Protein AF-A0A7S1MVS6-F1 (afdb_monomer_lite)

Radius of gyration: 23.93 Å; chains: 1; bounding box: 68×33×68 Å

Foldseek 3Di:
DPDDDDDDDDDDVVLVVLVPDFLQSSLVCLLPDPDPVSVVVNQVLLQQLQVCQVCLQPPDQFPVVQFVCCCVVVVDPTGSQLSCLRNWQQVSLVVSQVCLVVVNHPDVDHGDPLSNDDDQVVLRGQAALQAGDGPNVRDGDHDDPPPVVVPPPFDDDGPHNPGDDPVPAAAFPDDDPFWTWGDHPQAEIEIEGPPDLSADALVNLVSVVVNVVVCVPRHPYYHYDDPDDRSHPYHPVVNCVVQCVVPNPVSVVVSND

pLDDT: mean 93.26, std 8.28, range [44.25, 98.5]

InterPro domains:
  IPR008927 6-phosphogluconate dehydrogenase-like, C-terminal domain superfamily [SSF48179] (38-155)
  IPR029045 ClpP/crotonase-like domain superfamily [SSF52096] (175-243)

Organism: Hemiselmis andersenii (NCBI:txid464988)

Secondary structure (DSSP, 8-state):
--PPPP--PPPPHHHHHHHTS-HHHHHHHHHH---HHHHHHHHHHHHHHHHHHHHHHHH-SSHHHHHHIIIIIH--SS-HHHHHHHHHHHHHHHHHHHHHHTT-SS--PPPPHHHHSSHHHHHTSSEETTEEEETTTTEEE-----HHHHT-SS----TTS----GGGSSEEEEE-SSEEEEESSSSEEEEEE-SGGG-B-HHHHHHHHHHHHHHHHH-SEEEE--SSS-S---B-HHHHHHHHHHH-GGGTTTTT-

Sequence (257 aa):
TGEYVAGGKKADEIVARMLKKAPADRLKLLRESSNPQAQFLWAILRDSFHYAAVHLNTVADTAREIDFAMRWGFGSQQGPFELWQAAGWKQVAEWIADDIAAGKALSSAPLPAWVSEGPVAEAGGVHTPQGSWSAAEGTFKPRSELPVYQRQAFRESLLGTGAADPLKSGTELFKNDEVRVWTLDGKVVIASITAKLHLISPAVTEGLLKAVEIAEGQYQGLVIWSPDDVFSAGANLESLMPVFMKMGSKGIAPEEK

Structure (mmCIF, N/CA/C/O backbone):
data_AF-A0A7S1MVS6-F1
#
_entry.id   AF-A0A7S1MVS6-F1
#
loop_
_atom_site.group_PDB
_atom_site.id
_atom_site.type_symbol
_atom_site.label_atom_id
_atom_site.label_alt_id
_atom_site.label_comp_id
_atom_site.label_asym_id
_atom_site.label_entity_id
_atom_site.label_seq_id
_atom_site.pdbx_PDB_ins_code
_atom_site.Cartn_x
_atom_site.Cartn_y
_atom_site.Cartn_z
_atom_site.occupancy
_atom_site.B_iso_or_equiv
_atom_site.auth_seq_id
_atom_site.auth_comp_id
_atom_site.auth_asym_id
_atom_site.auth_atom_id
_atom_site.pdbx_PDB_model_num
ATOM 1 N N . THR A 1 1 ? 37.416 -11.575 -0.082 1.00 64.00 1 THR A N 1
ATOM 2 C CA . THR A 1 1 ? 38.290 -11.991 1.031 1.00 64.00 1 THR A CA 1
ATOM 3 C C . THR A 1 1 ? 37.633 -12.978 1.981 1.00 64.00 1 THR A C 1
ATOM 5 O O . THR A 1 1 ? 38.375 -13.626 2.692 1.00 64.00 1 THR A O 1
ATOM 8 N N . GLY A 1 2 ? 36.302 -13.177 1.994 1.00 76.69 2 GLY A N 1
ATOM 9 C CA . GLY A 1 2 ? 35.674 -14.250 2.796 1.00 76.69 2 GLY A CA 1
ATOM 10 C C . GLY A 1 2 ? 35.809 -14.087 4.318 1.00 76.69 2 GLY A C 1
ATOM 11 O O . GLY A 1 2 ? 35.301 -14.910 5.070 1.00 76.69 2 GLY A O 1
ATOM 12 N N . GLU A 1 3 ? 36.473 -13.025 4.768 1.00 81.25 3 GLU A N 1
ATOM 13 C CA . GLU A 1 3 ? 36.621 -12.673 6.170 1.00 81.25 3 GLU A CA 1
ATOM 14 C C . GLU A 1 3 ? 35.323 -12.064 6.694 1.00 81.25 3 GLU A C 1
ATOM 16 O O . GLU A 1 3 ? 34.678 -11.242 6.036 1.00 81.25 3 GLU A O 1
ATOM 21 N N . TYR A 1 4 ? 34.944 -12.485 7.897 1.00 81.19 4 TYR A N 1
ATOM 22 C CA . TYR A 1 4 ? 33.765 -11.989 8.587 1.00 81.19 4 TYR A CA 1
ATOM 23 C C . TYR A 1 4 ? 33.888 -10.485 8.856 1.00 81.19 4 TYR A C 1
ATOM 25 O O . TYR A 1 4 ? 34.839 -10.024 9.487 1.00 81.19 4 TYR A O 1
ATOM 33 N N . VAL A 1 5 ? 32.890 -9.720 8.414 1.00 81.62 5 VAL A N 1
ATOM 34 C CA . VAL A 1 5 ? 32.764 -8.295 8.729 1.00 81.62 5 VAL A CA 1
ATOM 35 C C . VAL A 1 5 ? 31.749 -8.149 9.855 1.00 81.62 5 VAL A C 1
ATOM 37 O O . VAL A 1 5 ? 30.612 -8.600 9.729 1.00 81.62 5 VAL A O 1
ATOM 40 N N . ALA A 1 6 ? 32.144 -7.498 10.951 1.00 85.25 6 ALA A N 1
ATOM 41 C CA . ALA A 1 6 ? 31.242 -7.236 12.066 1.00 85.25 6 ALA A CA 1
ATOM 42 C C . ALA A 1 6 ? 30.012 -6.425 11.612 1.00 85.25 6 ALA A C 1
ATOM 44 O O . ALA A 1 6 ? 30.139 -5.388 10.951 1.00 85.25 6 ALA A O 1
ATOM 45 N N . GLY A 1 7 ? 28.822 -6.908 11.980 1.00 86.06 7 GLY A N 1
ATOM 46 C CA . GLY A 1 7 ? 27.555 -6.212 11.759 1.00 86.06 7 GLY A CA 1
ATOM 47 C C . GLY A 1 7 ? 27.373 -4.984 12.662 1.00 86.06 7 GLY A C 1
ATOM 48 O O . GLY A 1 7 ? 28.235 -4.641 13.466 1.00 86.06 7 GLY A O 1
ATOM 49 N N . GLY A 1 8 ? 26.225 -4.313 12.534 1.00 85.19 8 GLY A N 1
ATOM 50 C CA . GLY A 1 8 ? 25.839 -3.187 13.402 1.00 85.19 8 GLY A CA 1
ATOM 51 C C . GLY A 1 8 ? 26.206 -1.793 12.881 1.00 85.19 8 GLY A C 1
ATOM 52 O O . GLY A 1 8 ? 25.942 -0.796 13.554 1.00 85.19 8 GLY A O 1
ATOM 53 N N . LYS A 1 9 ? 26.772 -1.690 11.673 1.00 85.38 9 LYS A N 1
ATOM 54 C CA . LYS A 1 9 ? 26.933 -0.395 11.000 1.00 85.38 9 LYS A CA 1
ATOM 55 C C . LYS A 1 9 ? 25.564 0.192 10.654 1.00 85.38 9 LYS A C 1
ATOM 57 O O . LYS A 1 9 ? 24.656 -0.526 10.240 1.00 85.38 9 LYS A O 1
ATOM 62 N N . LYS A 1 10 ? 25.429 1.507 10.817 1.00 88.38 10 LYS A N 1
ATOM 63 C CA . LYS A 1 10 ? 24.244 2.253 10.383 1.00 88.38 10 LYS A CA 1
ATOM 64 C C . LYS A 1 10 ? 24.383 2.618 8.908 1.00 88.38 10 LYS A C 1
ATOM 66 O O . LYS A 1 10 ? 25.498 2.813 8.430 1.00 88.38 10 LYS A O 1
ATOM 71 N N . ALA A 1 11 ? 23.250 2.716 8.219 1.00 88.44 11 ALA A N 1
ATOM 72 C CA . ALA A 1 11 ? 23.212 3.286 6.879 1.00 88.44 11 ALA A CA 1
ATOM 73 C C . ALA A 1 11 ? 23.686 4.745 6.909 1.00 88.44 11 ALA A C 1
ATOM 75 O O . ALA A 1 11 ? 23.492 5.449 7.907 1.00 88.44 11 ALA A O 1
ATOM 76 N N . ASP A 1 12 ? 24.261 5.201 5.801 1.00 94.12 12 ASP A N 1
ATOM 77 C CA . ASP A 1 12 ? 24.660 6.593 5.639 1.00 94.12 12 ASP A CA 1
ATOM 78 C C . ASP A 1 12 ? 23.433 7.499 5.795 1.00 94.12 12 ASP A C 1
ATOM 80 O O . ASP A 1 12 ? 22.359 7.229 5.245 1.00 94.12 12 ASP A O 1
ATOM 84 N N . GLU A 1 13 ? 23.580 8.614 6.514 1.00 94.88 13 GLU A N 1
ATOM 85 C CA . GLU A 1 13 ? 22.445 9.497 6.805 1.00 94.88 13 GLU A CA 1
ATOM 86 C C . GLU A 1 13 ? 21.747 10.011 5.545 1.00 94.88 13 GLU A C 1
ATOM 88 O O . GLU A 1 13 ? 20.529 10.189 5.539 1.00 94.88 13 GLU A O 1
ATOM 93 N N . ILE A 1 14 ? 22.506 10.252 4.473 1.00 95.25 14 ILE A N 1
ATOM 94 C CA . ILE A 1 14 ? 21.947 10.706 3.200 1.00 95.25 14 ILE A CA 1
ATOM 95 C C . ILE A 1 14 ? 20.992 9.660 2.614 1.00 95.25 14 ILE A C 1
ATOM 97 O O . ILE A 1 14 ? 19.892 10.010 2.189 1.00 95.25 14 ILE A O 1
ATOM 101 N N . VAL A 1 15 ? 21.352 8.376 2.693 1.00 96.19 15 VAL A N 1
ATOM 102 C CA . VAL A 1 15 ? 20.524 7.258 2.226 1.00 96.19 15 VAL A CA 1
ATOM 103 C C . VAL A 1 15 ? 19.302 7.103 3.122 1.00 96.19 15 VAL A C 1
ATOM 105 O O . VAL A 1 15 ? 18.181 7.000 2.628 1.00 96.19 15 VAL A O 1
ATOM 108 N N . ALA A 1 16 ? 19.474 7.209 4.443 1.00 95.38 16 ALA A N 1
ATOM 109 C CA . ALA A 1 16 ? 18.353 7.189 5.380 1.00 95.38 16 ALA A CA 1
ATOM 110 C C . ALA A 1 16 ? 17.333 8.316 5.111 1.00 95.38 16 ALA A C 1
ATOM 112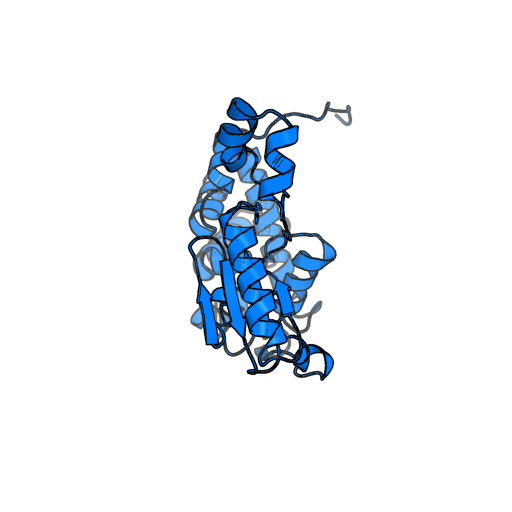 O O . ALA A 1 16 ? 16.131 8.121 5.295 1.00 95.38 16 ALA A O 1
ATOM 113 N N . ARG A 1 17 ? 17.783 9.493 4.651 1.00 95.94 17 ARG A N 1
ATOM 114 C CA . ARG A 1 17 ? 16.897 10.595 4.232 1.00 95.94 17 ARG A CA 1
ATOM 115 C C . ARG A 1 17 ? 16.218 10.315 2.889 1.00 95.94 17 ARG A C 1
ATOM 117 O O . ARG A 1 17 ? 15.038 10.633 2.762 1.00 95.94 17 ARG A O 1
ATOM 124 N N . MET A 1 18 ? 16.918 9.712 1.922 1.00 96.62 18 MET A N 1
ATOM 125 C CA . MET A 1 18 ? 16.334 9.297 0.634 1.00 96.62 18 MET A CA 1
ATOM 126 C C . MET A 1 18 ? 15.181 8.307 0.840 1.00 96.62 18 MET A C 1
ATOM 128 O O . MET A 1 18 ? 14.119 8.468 0.247 1.00 96.62 18 MET A O 1
ATOM 132 N N . LEU A 1 19 ? 15.348 7.331 1.739 1.00 94.88 19 LEU A N 1
ATOM 133 C CA . LEU A 1 19 ? 14.348 6.289 2.001 1.00 94.88 19 LEU A CA 1
ATOM 134 C C . LEU A 1 19 ? 13.016 6.810 2.566 1.00 94.88 19 LEU A C 1
ATOM 136 O O . LEU A 1 19 ? 11.994 6.142 2.412 1.00 94.88 19 LEU A O 1
ATOM 140 N N . LYS A 1 20 ? 13.016 8.002 3.174 1.00 95.19 20 LYS A N 1
ATOM 141 C CA . LYS A 1 20 ? 11.821 8.670 3.719 1.00 95.19 20 LYS A CA 1
ATOM 142 C C . LYS A 1 20 ? 11.055 9.503 2.684 1.00 95.19 20 LYS A C 1
ATOM 144 O O . LYS A 1 20 ? 10.031 10.090 3.026 1.00 95.19 20 LYS A O 1
ATOM 149 N N . LYS A 1 21 ? 11.565 9.634 1.456 1.00 96.94 21 LYS A N 1
ATOM 150 C CA . LYS A 1 21 ? 10.899 10.381 0.381 1.00 96.94 21 LYS A CA 1
ATOM 151 C C . LYS A 1 21 ? 9.773 9.561 -0.247 1.00 96.94 21 LYS A C 1
ATOM 153 O O . LYS A 1 21 ? 9.742 8.336 -0.128 1.00 96.94 21 LYS A O 1
ATOM 158 N N . ALA A 1 22 ? 8.862 10.257 -0.928 1.00 96.94 22 ALA A N 1
ATOM 159 C CA . ALA A 1 22 ? 7.822 9.624 -1.729 1.00 96.94 22 ALA A CA 1
ATOM 160 C C . ALA A 1 22 ? 8.445 8.703 -2.799 1.00 96.94 22 ALA A C 1
ATOM 162 O O . ALA A 1 22 ? 9.574 8.963 -3.220 1.00 96.94 22 ALA A O 1
ATOM 163 N N . PRO A 1 23 ? 7.742 7.651 -3.262 1.00 96.94 23 PRO A N 1
ATOM 164 C CA . PRO A 1 23 ? 8.301 6.643 -4.164 1.00 96.94 23 PRO A CA 1
ATOM 165 C C . PRO A 1 23 ? 9.055 7.200 -5.378 1.00 96.94 23 PRO A C 1
ATOM 167 O O . PRO A 1 23 ? 10.190 6.787 -5.606 1.00 96.94 23 PRO A O 1
ATOM 170 N N . ALA A 1 24 ? 8.481 8.171 -6.096 1.00 97.25 24 ALA A N 1
ATOM 171 C CA . ALA A 1 24 ? 9.099 8.765 -7.284 1.00 97.25 24 ALA A CA 1
ATOM 172 C C . ALA A 1 24 ? 10.446 9.438 -6.965 1.00 97.25 24 ALA A C 1
ATOM 174 O O . ALA A 1 24 ? 11.479 9.079 -7.533 1.00 97.25 24 ALA A O 1
ATOM 175 N N . ASP A 1 25 ? 10.456 10.350 -5.989 1.00 98.12 25 ASP A N 1
ATOM 176 C CA . ASP A 1 25 ? 11.672 11.036 -5.539 1.00 98.12 25 ASP A CA 1
ATOM 177 C C . ASP A 1 25 ? 12.693 10.055 -4.958 1.00 98.12 25 ASP A C 1
ATOM 179 O O . ASP A 1 25 ? 13.890 10.172 -5.210 1.00 98.12 25 ASP A O 1
ATOM 183 N N . ARG A 1 26 ? 12.228 9.070 -4.184 1.00 98.06 26 ARG A N 1
ATOM 184 C CA . ARG A 1 26 ? 13.074 8.052 -3.560 1.00 98.06 26 ARG A CA 1
ATOM 185 C C . ARG A 1 26 ? 13.821 7.248 -4.616 1.00 98.06 26 ARG A C 1
ATOM 187 O O . ARG A 1 26 ? 15.041 7.154 -4.529 1.00 98.06 26 ARG A O 1
ATOM 194 N N . LEU A 1 27 ? 13.121 6.684 -5.602 1.00 98.19 27 LEU A N 1
ATOM 195 C CA . LEU A 1 27 ? 13.764 5.876 -6.641 1.00 98.19 27 LEU A CA 1
ATOM 196 C C . LEU A 1 27 ? 14.701 6.718 -7.508 1.00 98.19 27 LEU A C 1
ATOM 198 O O . LEU A 1 27 ? 15.820 6.282 -7.777 1.00 98.19 27 LEU A O 1
ATOM 202 N N . LYS A 1 28 ? 14.291 7.944 -7.860 1.00 98.31 28 LYS A N 1
ATOM 203 C CA . LYS A 1 28 ? 15.143 8.884 -8.594 1.00 98.31 28 LYS A CA 1
ATOM 204 C C . LYS A 1 28 ? 16.457 9.146 -7.860 1.00 98.31 28 LYS A C 1
ATOM 206 O O . LYS A 1 28 ? 17.531 8.959 -8.425 1.00 98.31 28 LYS A O 1
ATOM 211 N N . LEU A 1 29 ? 16.369 9.526 -6.583 1.00 98.19 29 LEU A N 1
ATOM 212 C CA . LEU A 1 29 ? 17.534 9.825 -5.753 1.00 98.19 29 LEU A CA 1
ATOM 213 C C . LEU A 1 29 ? 18.450 8.610 -5.590 1.00 98.19 29 LEU A C 1
ATOM 215 O O . LEU A 1 29 ? 19.665 8.781 -5.594 1.00 98.19 29 LEU A O 1
ATOM 219 N N . LEU A 1 30 ? 17.892 7.402 -5.452 1.00 98.06 30 LEU A N 1
ATOM 220 C CA . LEU A 1 30 ? 18.687 6.176 -5.356 1.00 98.06 30 LEU A CA 1
ATOM 221 C C . LEU A 1 30 ? 19.445 5.889 -6.660 1.00 98.06 30 LEU A C 1
ATOM 223 O O . LEU A 1 30 ? 20.642 5.610 -6.608 1.00 98.06 30 LEU A O 1
ATOM 227 N N . ARG A 1 31 ? 18.776 6.002 -7.816 1.00 97.25 31 ARG A N 1
ATOM 228 C CA . ARG A 1 31 ? 19.373 5.760 -9.139 1.00 97.25 31 ARG A CA 1
ATOM 229 C C . ARG A 1 31 ? 20.464 6.771 -9.488 1.00 97.25 31 ARG A C 1
ATOM 231 O O . ARG A 1 31 ? 21.513 6.390 -9.997 1.00 97.25 31 ARG A O 1
ATOM 238 N N . GLU A 1 32 ? 20.204 8.055 -9.255 1.00 97.06 32 GLU A N 1
ATOM 239 C CA . GLU A 1 32 ? 21.105 9.154 -9.640 1.00 97.06 32 GLU A CA 1
ATOM 240 C C . GLU A 1 32 ? 22.281 9.333 -8.665 1.00 97.06 32 GLU A C 1
ATOM 242 O O . GLU A 1 32 ? 23.206 10.102 -8.932 1.00 97.06 32 GLU A O 1
ATOM 247 N N . SER A 1 33 ? 22.274 8.631 -7.529 1.00 96.94 33 SER A N 1
ATOM 248 C CA . SER A 1 33 ? 23.331 8.744 -6.530 1.00 96.94 33 SER A CA 1
ATOM 249 C C . SER A 1 33 ? 24.634 8.068 -6.962 1.00 96.94 33 SER A C 1
ATOM 251 O O . SER A 1 33 ? 24.659 6.965 -7.509 1.00 96.94 33 SER A O 1
ATOM 253 N N . SER A 1 34 ? 25.753 8.695 -6.602 1.00 95.69 34 SER A N 1
ATOM 254 C CA . SER A 1 34 ? 27.079 8.072 -6.610 1.00 95.69 34 SER A CA 1
ATOM 255 C C . SER A 1 34 ? 27.400 7.315 -5.312 1.00 95.69 34 SER A C 1
ATOM 257 O O . SER A 1 34 ? 28.466 6.713 -5.208 1.00 95.69 34 SER A O 1
ATOM 259 N N . ASN A 1 35 ? 26.512 7.340 -4.307 1.00 97.06 35 ASN A N 1
ATOM 260 C CA . ASN A 1 35 ? 26.723 6.633 -3.045 1.00 97.06 35 ASN A CA 1
ATOM 261 C C . ASN A 1 35 ? 26.556 5.108 -3.246 1.00 97.06 35 ASN A C 1
ATOM 263 O O . ASN A 1 35 ? 25.496 4.680 -3.710 1.00 97.06 35 ASN A O 1
ATOM 267 N N . PRO A 1 36 ? 27.531 4.269 -2.836 1.00 95.88 36 PRO A N 1
ATOM 268 C CA . PRO A 1 36 ? 27.460 2.821 -3.044 1.00 95.88 36 PRO A CA 1
ATOM 269 C C . PRO A 1 36 ? 26.248 2.137 -2.395 1.00 95.88 36 PRO A C 1
ATOM 271 O O . PRO A 1 36 ? 25.696 1.202 -2.969 1.00 95.88 36 PRO A O 1
ATOM 274 N N . GLN A 1 37 ? 25.796 2.599 -1.221 1.00 96.12 37 GLN A N 1
ATOM 275 C CA . GLN A 1 37 ? 24.611 2.042 -0.556 1.00 96.12 37 GLN A CA 1
ATOM 276 C C . GLN A 1 37 ? 23.330 2.388 -1.331 1.00 96.12 37 GLN A C 1
ATOM 278 O O . GLN A 1 37 ? 22.449 1.543 -1.467 1.00 96.12 37 GLN A O 1
ATOM 283 N N . ALA A 1 38 ? 23.232 3.603 -1.879 1.00 97.56 38 ALA A N 1
ATOM 284 C CA . ALA A 1 38 ? 22.099 4.005 -2.712 1.00 97.56 38 ALA A CA 1
ATOM 285 C C . ALA A 1 38 ? 22.053 3.220 -4.034 1.00 97.56 38 ALA A C 1
ATOM 287 O O . ALA A 1 38 ? 20.997 2.704 -4.400 1.00 97.56 38 ALA A O 1
ATOM 288 N N . GLN A 1 39 ? 23.204 3.057 -4.696 1.00 96.88 39 GLN A N 1
ATOM 289 C CA . GLN A 1 39 ? 23.328 2.254 -5.918 1.00 96.88 39 GLN A CA 1
ATOM 290 C C . GLN A 1 39 ? 22.970 0.786 -5.680 1.00 96.88 39 GLN A C 1
ATOM 292 O O . GLN A 1 39 ? 22.296 0.177 -6.506 1.00 96.88 39 GLN A O 1
ATOM 297 N N . PHE A 1 40 ? 23.375 0.230 -4.535 1.00 96.56 40 PHE A N 1
ATOM 298 C CA . PHE A 1 40 ? 23.015 -1.127 -4.138 1.00 96.56 40 PHE A CA 1
ATOM 299 C C . PHE A 1 40 ? 21.499 -1.298 -3.973 1.00 96.56 40 PHE A C 1
ATOM 301 O O . PHE A 1 40 ? 20.920 -2.242 -4.506 1.00 96.56 40 PHE A O 1
ATOM 308 N N . LEU A 1 41 ? 20.837 -0.360 -3.288 1.00 97.00 41 LEU A N 1
ATOM 309 C CA . LEU A 1 41 ? 19.383 -0.386 -3.121 1.00 97.00 41 LEU A CA 1
ATOM 310 C C . LEU A 1 41 ? 18.648 -0.226 -4.457 1.00 97.00 41 LEU A C 1
ATOM 312 O O . LEU A 1 41 ? 17.693 -0.957 -4.713 1.00 97.00 41 LEU A O 1
ATOM 316 N N . TRP A 1 42 ? 19.100 0.689 -5.323 1.00 98.06 42 TRP A N 1
ATOM 317 C CA . TRP A 1 42 ? 18.548 0.824 -6.672 1.00 98.06 42 TRP A CA 1
ATOM 318 C C . TRP A 1 42 ? 18.705 -0.467 -7.478 1.00 98.06 42 TRP A C 1
ATOM 320 O O . TRP A 1 42 ? 17.735 -0.901 -8.090 1.00 98.06 42 TRP A O 1
ATOM 330 N N . ALA A 1 43 ? 19.877 -1.108 -7.440 1.00 98.06 43 ALA A N 1
ATOM 331 C CA . ALA A 1 43 ? 20.121 -2.354 -8.160 1.00 98.06 43 ALA A CA 1
ATOM 332 C C . ALA A 1 43 ? 19.143 -3.458 -7.733 1.00 98.06 43 ALA A C 1
ATOM 334 O O . ALA A 1 43 ? 18.486 -4.046 -8.587 1.00 98.06 43 ALA A O 1
ATOM 335 N N . ILE A 1 44 ? 18.960 -3.664 -6.421 1.00 97.00 44 ILE A N 1
ATOM 336 C CA . ILE A 1 44 ? 17.994 -4.646 -5.898 1.00 97.00 44 ILE A CA 1
ATOM 337 C C . ILE A 1 44 ? 16.581 -4.357 -6.407 1.00 97.00 44 ILE A C 1
ATOM 339 O O . ILE A 1 44 ? 15.898 -5.269 -6.872 1.00 97.00 44 ILE A O 1
ATOM 343 N N . LEU A 1 45 ? 16.136 -3.102 -6.319 1.00 97.56 45 LEU A N 1
ATOM 344 C CA . LEU A 1 45 ? 14.785 -2.715 -6.723 1.00 97.56 45 LEU A CA 1
ATOM 345 C C . LEU A 1 45 ? 14.590 -2.879 -8.232 1.00 97.56 45 LEU A C 1
ATOM 347 O O . LEU A 1 45 ? 13.661 -3.565 -8.649 1.00 97.56 45 LEU A O 1
ATOM 351 N N . ARG A 1 46 ? 15.499 -2.325 -9.041 1.00 98.19 46 ARG A N 1
ATOM 352 C CA . ARG A 1 46 ? 15.499 -2.444 -10.504 1.00 98.19 46 ARG A CA 1
ATOM 353 C C . ARG A 1 46 ? 15.440 -3.901 -10.938 1.00 98.19 46 ARG A C 1
ATOM 355 O O . ARG A 1 46 ? 14.596 -4.251 -11.758 1.00 98.19 46 ARG A O 1
ATOM 362 N N . ASP A 1 47 ? 16.326 -4.741 -10.409 1.00 98.19 47 ASP A N 1
ATOM 363 C CA . ASP A 1 47 ? 16.403 -6.139 -10.828 1.00 98.19 47 ASP A CA 1
ATOM 364 C C . ASP A 1 47 ? 15.182 -6.937 -10.346 1.00 98.19 47 ASP A C 1
ATOM 366 O O . ASP A 1 47 ? 14.711 -7.813 -11.066 1.00 98.19 47 ASP A O 1
ATOM 370 N N . SER A 1 48 ? 14.594 -6.577 -9.199 1.00 97.00 48 SER A N 1
ATOM 371 C CA . SER A 1 48 ? 13.315 -7.144 -8.743 1.00 97.00 48 SER A CA 1
ATOM 372 C C . SER A 1 48 ? 12.151 -6.758 -9.660 1.00 97.00 48 SER A C 1
ATOM 374 O O . SER A 1 48 ? 11.352 -7.618 -10.027 1.00 97.00 48 SER A O 1
ATOM 376 N N . PHE A 1 49 ? 12.056 -5.487 -10.069 1.00 98.38 49 PHE A N 1
ATOM 377 C CA . PHE A 1 49 ? 11.029 -5.011 -11.004 1.00 98.38 49 PHE A CA 1
ATOM 378 C C . PHE A 1 49 ? 11.169 -5.681 -12.369 1.00 98.38 49 PHE A C 1
ATOM 380 O O . PHE A 1 49 ? 10.192 -6.180 -12.927 1.00 98.38 49 PHE A O 1
ATOM 387 N N . HIS A 1 50 ? 12.400 -5.732 -12.879 1.00 98.44 50 HIS A N 1
ATOM 388 C CA . HIS A 1 50 ? 12.724 -6.371 -14.144 1.00 98.44 50 HIS A CA 1
ATOM 389 C C . HIS A 1 50 ? 12.350 -7.859 -14.117 1.00 98.44 50 HIS A C 1
ATOM 391 O O . HIS A 1 50 ? 11.615 -8.323 -14.990 1.00 98.44 50 HIS A O 1
ATOM 397 N N . TYR A 1 51 ? 12.784 -8.586 -13.084 1.00 97.81 51 TYR A N 1
ATOM 398 C CA . TYR A 1 51 ? 12.456 -9.998 -12.907 1.00 97.81 51 TYR A CA 1
ATOM 399 C C . TYR A 1 51 ? 10.941 -10.225 -12.852 1.00 97.81 51 TYR A C 1
ATOM 401 O O . TYR A 1 51 ? 10.414 -11.065 -13.582 1.00 97.81 51 TYR A O 1
ATOM 409 N N . ALA A 1 52 ? 10.226 -9.448 -12.031 1.00 97.81 52 ALA A N 1
ATOM 410 C CA . ALA A 1 52 ? 8.779 -9.568 -11.896 1.00 97.81 52 ALA A CA 1
ATOM 411 C C . ALA A 1 52 ? 8.064 -9.338 -13.235 1.00 97.81 52 ALA A C 1
ATOM 413 O O . ALA A 1 52 ? 7.185 -10.120 -13.594 1.00 97.81 52 ALA A O 1
ATOM 414 N N . ALA A 1 53 ? 8.461 -8.320 -14.007 1.00 98.06 53 ALA A N 1
ATOM 415 C CA . ALA A 1 53 ? 7.863 -8.042 -15.311 1.00 98.06 53 ALA A CA 1
ATOM 416 C C . ALA A 1 53 ? 8.105 -9.170 -16.321 1.00 98.06 53 ALA A C 1
ATOM 418 O O . ALA A 1 53 ? 7.158 -9.634 -16.956 1.00 98.06 53 ALA A O 1
ATOM 419 N N . VAL A 1 54 ? 9.348 -9.645 -16.448 1.00 97.75 54 VAL A N 1
ATOM 420 C CA . VAL A 1 54 ? 9.702 -10.729 -17.381 1.00 97.75 54 VAL A CA 1
ATOM 421 C C . VAL A 1 54 ? 8.924 -12.006 -17.070 1.00 97.75 54 VAL A C 1
ATOM 423 O O . VAL A 1 54 ? 8.436 -12.675 -17.981 1.00 97.75 54 VAL A O 1
ATOM 426 N N . HIS A 1 55 ? 8.768 -12.331 -15.787 1.00 97.69 55 HIS A N 1
ATOM 427 C CA . HIS A 1 55 ? 8.164 -13.590 -15.367 1.00 97.69 55 HIS A CA 1
ATOM 428 C C . HIS A 1 55 ? 6.653 -13.538 -15.145 1.00 97.69 55 HIS A C 1
ATOM 430 O O . HIS A 1 55 ? 6.052 -14.609 -15.026 1.00 97.69 55 HIS A O 1
ATOM 436 N N . LEU A 1 56 ? 6.024 -12.355 -15.145 1.00 97.88 56 LEU A N 1
ATOM 437 C CA . LEU A 1 56 ? 4.598 -12.191 -14.838 1.00 97.88 56 LEU A CA 1
ATOM 438 C C . LEU A 1 56 ? 3.700 -13.139 -15.648 1.00 97.88 56 LEU A C 1
ATOM 440 O O . LEU A 1 56 ? 2.814 -13.755 -15.077 1.00 97.88 56 LEU A O 1
ATOM 444 N N . ASN A 1 57 ? 3.978 -13.332 -16.942 1.00 96.00 57 ASN A N 1
ATOM 445 C CA . ASN A 1 57 ? 3.222 -14.234 -17.828 1.00 96.00 57 ASN A CA 1
ATOM 446 C C . ASN A 1 57 ? 3.255 -15.720 -17.394 1.00 96.00 57 ASN A C 1
ATOM 448 O O . ASN A 1 57 ? 2.446 -16.526 -17.837 1.00 96.00 57 ASN A O 1
ATOM 452 N N . THR A 1 58 ? 4.215 -16.112 -16.559 1.00 95.75 58 THR A N 1
ATOM 453 C CA . THR A 1 58 ? 4.486 -17.526 -16.247 1.00 95.75 58 THR A CA 1
ATOM 454 C C . THR A 1 58 ? 4.262 -17.904 -14.788 1.00 95.75 58 THR A C 1
ATOM 456 O O . THR A 1 58 ? 4.017 -19.073 -14.507 1.00 95.75 58 THR A O 1
ATOM 459 N N . VAL A 1 59 ? 4.360 -16.951 -13.856 1.00 96.19 59 VAL A N 1
ATOM 460 C CA . VAL A 1 59 ? 4.399 -17.255 -12.411 1.00 96.19 59 VAL A CA 1
ATOM 461 C C . VAL A 1 59 ? 3.137 -16.850 -11.657 1.00 96.19 59 VAL A C 1
ATOM 463 O O . VAL A 1 59 ? 2.950 -17.285 -10.523 1.00 96.19 59 VAL A O 1
ATOM 466 N N . ALA A 1 60 ? 2.282 -16.019 -12.252 1.00 96.69 60 ALA A N 1
ATOM 467 C CA . ALA A 1 60 ? 1.072 -15.521 -11.614 1.00 96.69 60 ALA A CA 1
ATOM 468 C C . ALA A 1 60 ? -0.005 -15.187 -12.648 1.00 96.69 60 ALA A C 1
ATOM 470 O O . ALA A 1 60 ? 0.297 -14.899 -13.803 1.00 96.69 60 ALA A O 1
ATOM 471 N N . ASP A 1 61 ? -1.266 -15.196 -12.215 1.00 96.25 61 ASP A N 1
ATOM 472 C CA . ASP A 1 61 ? -2.378 -14.821 -13.088 1.00 96.25 61 ASP A CA 1
ATOM 473 C C . ASP A 1 61 ? -2.404 -13.308 -13.353 1.00 96.25 61 ASP A C 1
ATOM 475 O O . ASP A 1 61 ? -2.634 -12.868 -14.479 1.00 96.25 61 ASP A O 1
ATOM 479 N N . THR A 1 62 ? -2.124 -12.494 -12.330 1.00 97.81 62 THR A N 1
ATOM 480 C CA . THR A 1 62 ? -2.013 -11.039 -12.446 1.00 97.81 62 THR A CA 1
ATOM 481 C C . THR A 1 62 ? -0.869 -10.479 -11.600 1.00 97.81 62 THR A C 1
ATOM 483 O O . THR A 1 62 ? -0.328 -11.128 -10.702 1.00 97.81 62 THR A O 1
ATOM 486 N N . ALA A 1 63 ? -0.519 -9.215 -11.846 1.00 97.81 63 ALA A N 1
ATOM 487 C CA . ALA A 1 63 ? 0.455 -8.482 -11.037 1.00 97.81 63 ALA A CA 1
ATOM 488 C C . ALA A 1 63 ? 0.071 -8.418 -9.544 1.00 97.81 63 ALA A C 1
ATOM 490 O O . ALA A 1 63 ? 0.942 -8.343 -8.679 1.00 97.81 63 ALA A O 1
ATOM 491 N N . ARG A 1 64 ? -1.232 -8.489 -9.226 1.00 97.19 64 ARG A N 1
ATOM 492 C CA . ARG A 1 64 ? -1.743 -8.430 -7.850 1.00 97.19 64 ARG A CA 1
ATOM 493 C C . ARG A 1 64 ? -1.243 -9.588 -7.004 1.00 97.19 64 ARG A C 1
ATOM 495 O O . ARG A 1 64 ? -0.917 -9.382 -5.839 1.00 97.19 64 ARG A O 1
ATOM 502 N N . GLU A 1 65 ? -1.210 -10.795 -7.561 1.00 96.25 65 GLU A N 1
ATOM 503 C CA . GLU A 1 65 ? -0.786 -11.975 -6.810 1.00 96.25 65 GLU A CA 1
ATOM 504 C C . GLU A 1 65 ? 0.699 -11.886 -6.444 1.00 96.25 65 GLU A C 1
ATOM 506 O O . GLU A 1 65 ? 1.064 -12.271 -5.337 1.00 96.25 65 GLU A O 1
ATOM 511 N N . ILE A 1 66 ? 1.536 -11.308 -7.314 1.00 97.56 66 ILE A N 1
ATOM 512 C CA . ILE A 1 66 ? 2.953 -11.053 -7.012 1.00 97.56 66 ILE A CA 1
ATOM 513 C C . ILE A 1 66 ? 3.082 -10.026 -5.885 1.00 97.56 66 ILE A C 1
ATOM 515 O O . ILE A 1 66 ? 3.804 -10.263 -4.917 1.00 97.56 66 ILE A O 1
ATOM 519 N N . ASP A 1 67 ? 2.352 -8.916 -5.962 1.00 97.69 67 ASP A N 1
ATOM 520 C CA . ASP A 1 67 ? 2.440 -7.877 -4.939 1.00 97.69 67 ASP A CA 1
ATOM 521 C C . ASP A 1 67 ? 1.938 -8.354 -3.572 1.00 97.69 67 ASP A C 1
ATOM 523 O O . ASP A 1 67 ? 2.604 -8.135 -2.558 1.00 97.69 67 ASP A O 1
ATOM 527 N N . PHE A 1 68 ? 0.821 -9.084 -3.526 1.00 95.81 68 PHE A N 1
ATOM 528 C CA . PHE A 1 68 ? 0.344 -9.693 -2.285 1.00 95.81 68 PHE A CA 1
ATOM 529 C C . PHE A 1 68 ? 1.275 -10.786 -1.764 1.00 95.81 68 PHE A C 1
ATOM 531 O O . PHE A 1 68 ? 1.482 -10.859 -0.554 1.00 95.81 68 PHE A O 1
ATOM 538 N N . ALA A 1 69 ? 1.892 -11.591 -2.633 1.00 96.00 69 ALA A N 1
ATOM 539 C CA . ALA A 1 69 ? 2.892 -12.564 -2.202 1.00 96.00 69 ALA A CA 1
ATOM 540 C C . ALA A 1 69 ? 4.084 -11.878 -1.517 1.00 96.00 69 ALA A C 1
ATOM 542 O O . ALA A 1 69 ? 4.559 -12.352 -0.486 1.00 96.00 69 ALA A O 1
ATOM 543 N N . MET A 1 70 ? 4.526 -10.726 -2.027 1.00 96.00 70 MET A N 1
ATOM 544 C CA . MET A 1 70 ? 5.608 -9.958 -1.407 1.00 96.00 70 MET A CA 1
ATOM 545 C C . MET A 1 70 ? 5.186 -9.299 -0.090 1.00 96.00 70 MET A C 1
ATOM 547 O O . MET A 1 70 ? 5.956 -9.319 0.875 1.00 96.00 70 MET A O 1
ATOM 551 N N . ARG A 1 71 ? 3.964 -8.759 -0.015 1.00 94.50 71 ARG A N 1
ATOM 552 C CA . ARG A 1 71 ? 3.440 -8.144 1.214 1.00 94.50 71 ARG A CA 1
ATOM 553 C C . ARG A 1 71 ? 3.219 -9.174 2.321 1.00 94.50 71 ARG A C 1
ATOM 555 O O . ARG A 1 71 ? 3.744 -9.016 3.418 1.00 94.50 71 ARG A O 1
ATOM 562 N N . TRP A 1 72 ? 2.504 -10.258 2.033 1.00 92.56 72 TRP A N 1
ATOM 563 C CA . TRP A 1 72 ? 2.119 -11.251 3.041 1.00 92.56 72 TRP A CA 1
ATOM 564 C C . TRP A 1 72 ? 3.174 -12.330 3.288 1.00 92.56 72 TRP A C 1
ATOM 566 O O . TRP A 1 72 ?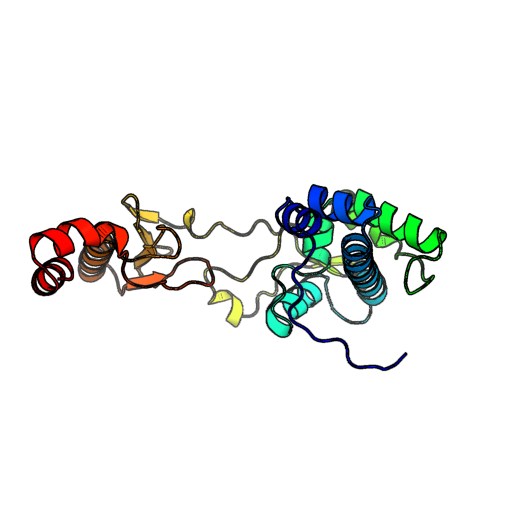 3.284 -12.827 4.403 1.00 92.56 72 TRP A O 1
ATOM 576 N N . GLY A 1 73 ? 3.941 -12.711 2.265 1.00 93.81 73 GLY A N 1
ATOM 577 C CA . GLY A 1 73 ? 4.946 -13.771 2.373 1.00 93.81 73 GLY A CA 1
ATOM 578 C C . GLY A 1 73 ? 6.295 -13.277 2.889 1.00 93.81 73 GLY A C 1
ATOM 579 O O . GLY A 1 73 ? 6.960 -13.983 3.641 1.00 93.81 73 GLY A O 1
ATOM 580 N N . PHE A 1 74 ? 6.687 -12.057 2.511 1.00 92.69 74 PHE A N 1
ATOM 581 C CA . PHE A 1 74 ? 8.008 -11.499 2.820 1.00 92.69 74 PHE A CA 1
ATOM 582 C C . PHE A 1 74 ? 7.955 -10.224 3.672 1.00 92.69 74 PHE A C 1
ATOM 584 O O . PHE A 1 74 ? 8.997 -9.625 3.930 1.00 92.69 74 PHE A O 1
ATOM 591 N N . GLY A 1 75 ? 6.766 -9.792 4.108 1.00 90.94 75 GLY A N 1
ATOM 592 C CA . GLY A 1 75 ? 6.600 -8.606 4.953 1.00 90.94 75 GLY A CA 1
ATOM 593 C C . GLY A 1 75 ? 6.988 -7.294 4.266 1.00 90.94 75 GLY A C 1
ATOM 594 O O . GLY A 1 75 ? 7.360 -6.330 4.935 1.00 90.94 75 GLY A O 1
ATOM 595 N N . SER A 1 76 ? 6.959 -7.249 2.930 1.00 92.25 76 SER A N 1
ATOM 596 C CA . SER A 1 76 ? 7.220 -6.008 2.196 1.00 92.25 76 SER A CA 1
ATOM 597 C C . SER A 1 76 ? 6.070 -5.024 2.407 1.00 92.25 76 SER A C 1
ATOM 599 O O . SER A 1 76 ? 4.909 -5.417 2.399 1.00 92.25 76 SER A O 1
ATOM 601 N N . GLN A 1 77 ? 6.363 -3.730 2.553 1.00 89.81 77 GLN A N 1
ATOM 602 C CA . GLN A 1 77 ? 5.297 -2.723 2.667 1.00 89.81 77 GLN A CA 1
ATOM 603 C C . GLN A 1 77 ? 4.478 -2.604 1.376 1.00 89.81 77 GLN A C 1
ATOM 605 O O . GLN A 1 77 ? 3.262 -2.459 1.424 1.00 89.81 77 GLN A O 1
ATOM 610 N N . GLN A 1 78 ? 5.155 -2.676 0.230 1.00 93.25 78 GLN A N 1
ATOM 611 C CA . GLN A 1 78 ? 4.564 -2.630 -1.103 1.00 93.25 78 GLN A CA 1
ATOM 612 C C . GLN A 1 78 ? 5.192 -3.727 -1.953 1.00 93.25 78 GLN A C 1
ATOM 614 O O . GLN A 1 78 ? 6.368 -4.062 -1.770 1.00 93.25 78 GLN A O 1
ATOM 619 N N . GLY A 1 79 ? 4.415 -4.268 -2.885 1.00 96.00 79 GLY A N 1
ATOM 620 C CA . GLY A 1 79 ? 4.947 -5.175 -3.892 1.00 96.00 79 GLY A CA 1
ATOM 621 C C . GLY A 1 79 ? 5.785 -4.457 -4.961 1.00 96.00 79 GLY A C 1
ATOM 622 O O . GLY A 1 79 ? 5.794 -3.221 -5.023 1.00 96.00 79 GLY A O 1
ATOM 623 N N . PRO A 1 80 ? 6.533 -5.206 -5.794 1.00 97.44 80 PRO A N 1
ATOM 624 C CA . PRO A 1 80 ? 7.371 -4.636 -6.842 1.00 97.44 80 PRO A CA 1
ATOM 625 C C . PRO A 1 80 ? 6.578 -3.791 -7.841 1.00 97.44 80 PRO A C 1
ATOM 627 O O . PRO A 1 80 ? 7.049 -2.722 -8.233 1.00 97.44 80 PRO A O 1
ATOM 630 N N . PHE A 1 81 ? 5.384 -4.231 -8.237 1.00 98.12 81 PHE A N 1
ATOM 631 C CA . PHE A 1 81 ? 4.590 -3.505 -9.218 1.00 98.12 81 PHE A CA 1
ATOM 632 C C . PHE A 1 81 ? 3.917 -2.276 -8.622 1.00 98.12 81 PHE A C 1
ATOM 634 O O . PHE A 1 81 ? 3.940 -1.210 -9.235 1.00 98.12 81 PHE A O 1
ATOM 641 N N . GLU A 1 82 ? 3.389 -2.392 -7.410 1.00 96.69 82 GLU A N 1
ATOM 642 C CA . GLU A 1 82 ? 2.819 -1.285 -6.657 1.00 96.69 82 GLU A CA 1
ATOM 643 C C . GLU A 1 82 ? 3.846 -0.170 -6.433 1.00 96.69 82 GLU A C 1
ATOM 645 O O . GLU A 1 82 ? 3.552 0.999 -6.690 1.00 96.69 82 GLU A O 1
ATOM 650 N N . LEU A 1 83 ? 5.072 -0.513 -6.022 1.00 97.50 83 LEU A N 1
ATOM 651 C CA . LEU A 1 83 ? 6.144 0.465 -5.846 1.00 97.50 83 LEU A CA 1
ATOM 652 C C . LEU A 1 83 ? 6.560 1.108 -7.176 1.00 97.50 83 LEU A C 1
ATOM 654 O O . LEU A 1 83 ? 6.738 2.327 -7.237 1.00 97.50 83 LEU A O 1
ATOM 658 N N . TRP A 1 84 ? 6.708 0.311 -8.236 1.00 98.06 84 TRP A N 1
ATOM 659 C CA . TRP A 1 84 ? 7.018 0.816 -9.572 1.00 98.06 84 TRP A CA 1
ATOM 660 C C . TRP A 1 84 ? 5.945 1.806 -10.039 1.00 98.06 84 TRP A C 1
ATOM 662 O O . TRP A 1 84 ? 6.259 2.951 -10.373 1.00 98.06 84 TRP A O 1
ATOM 672 N N . GLN A 1 85 ? 4.673 1.416 -9.992 1.00 97.94 85 GLN A N 1
ATOM 673 C CA . GLN A 1 85 ? 3.550 2.270 -10.368 1.00 97.94 85 GLN A CA 1
ATOM 674 C C . GLN A 1 85 ? 3.512 3.559 -9.534 1.00 97.94 85 GLN A C 1
ATOM 676 O O . GLN A 1 85 ? 3.380 4.645 -10.098 1.00 97.94 85 GLN A O 1
ATOM 681 N N . ALA A 1 86 ? 3.712 3.467 -8.214 1.00 97.31 86 ALA A N 1
ATOM 682 C CA . ALA A 1 86 ? 3.755 4.626 -7.320 1.00 97.31 86 ALA A CA 1
ATOM 683 C C . ALA A 1 86 ? 4.884 5.613 -7.651 1.00 97.31 86 ALA A C 1
ATOM 685 O O . ALA A 1 86 ? 4.770 6.809 -7.382 1.00 97.31 86 ALA A O 1
ATOM 686 N N . ALA A 1 87 ? 5.995 5.112 -8.192 1.00 97.56 87 ALA A N 1
ATOM 687 C CA . ALA A 1 87 ? 7.154 5.915 -8.555 1.00 97.56 87 ALA A CA 1
ATOM 688 C C . ALA A 1 87 ? 7.073 6.526 -9.965 1.00 97.56 87 ALA A C 1
ATOM 690 O O . ALA A 1 87 ? 7.912 7.357 -10.310 1.00 97.56 87 ALA A O 1
ATOM 691 N N . GLY A 1 88 ? 6.062 6.156 -10.753 1.00 97.62 88 GLY A N 1
ATOM 692 C CA . GLY A 1 88 ? 5.878 6.602 -12.130 1.00 97.62 88 GLY A CA 1
ATOM 693 C C . GLY A 1 88 ? 6.268 5.512 -13.122 1.00 97.62 88 GLY A C 1
ATOM 694 O O . GLY A 1 88 ? 7.442 5.343 -13.456 1.00 97.62 88 GLY A O 1
ATOM 695 N N . TRP A 1 89 ? 5.255 4.807 -13.630 1.00 98.00 89 TRP A N 1
ATOM 696 C CA . TRP A 1 89 ? 5.415 3.608 -14.455 1.00 98.00 89 TRP A CA 1
ATOM 697 C C . TRP A 1 89 ? 6.371 3.793 -15.638 1.00 98.00 89 TRP A C 1
ATOM 699 O O . TRP A 1 89 ? 7.399 3.118 -15.720 1.00 98.00 89 TRP A O 1
ATOM 709 N N . LYS A 1 90 ? 6.068 4.757 -16.515 1.00 97.75 90 LYS A N 1
ATOM 710 C CA . LYS A 1 90 ? 6.851 5.029 -17.727 1.00 97.75 90 LYS A CA 1
ATOM 711 C C . LYS A 1 90 ? 8.302 5.393 -17.408 1.00 97.75 90 LYS A C 1
ATOM 713 O O . LYS A 1 90 ? 9.219 4.828 -17.991 1.00 97.75 90 LYS A O 1
ATOM 718 N N . GLN A 1 91 ? 8.509 6.292 -16.447 1.00 98.25 91 GLN A N 1
ATOM 719 C CA . GLN A 1 91 ? 9.848 6.769 -16.106 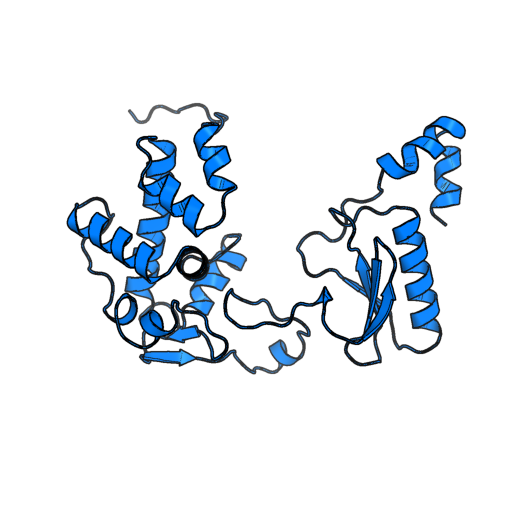1.00 98.25 91 GLN A CA 1
ATOM 720 C C . GLN A 1 91 ? 10.735 5.644 -15.563 1.00 98.25 91 GLN A C 1
ATOM 722 O O . GLN A 1 91 ? 11.908 5.550 -15.922 1.00 98.25 91 GLN A O 1
ATOM 727 N N . VAL A 1 92 ? 10.184 4.788 -14.701 1.00 98.25 92 VAL A N 1
ATOM 728 C CA . VAL A 1 92 ? 10.922 3.651 -14.141 1.00 98.25 92 VAL A CA 1
ATOM 729 C C . VAL A 1 92 ? 11.179 2.585 -15.212 1.00 98.25 92 VAL A C 1
ATOM 731 O O . VAL A 1 92 ? 12.264 2.008 -15.222 1.00 98.25 92 VAL A O 1
ATOM 734 N N . ALA A 1 93 ? 10.251 2.370 -16.153 1.00 98.38 93 ALA A N 1
ATOM 735 C CA . ALA A 1 93 ? 10.473 1.482 -17.297 1.00 98.38 93 ALA A CA 1
ATOM 736 C C . ALA A 1 93 ? 11.666 1.944 -18.151 1.00 98.38 93 ALA A C 1
ATOM 738 O O . ALA A 1 93 ? 12.544 1.142 -18.468 1.00 98.38 93 ALA A O 1
ATOM 739 N N . GLU A 1 94 ? 11.736 3.244 -18.454 1.00 98.31 94 GLU A N 1
ATOM 740 C CA . GLU A 1 94 ? 12.865 3.860 -19.164 1.00 98.31 94 GLU A CA 1
ATOM 741 C C . GLU A 1 94 ? 14.177 3.674 -18.390 1.00 98.31 94 GLU A C 1
ATOM 743 O O . GLU A 1 94 ? 15.175 3.239 -18.957 1.00 98.31 94 GLU A O 1
ATOM 748 N N . TRP A 1 95 ? 14.178 3.904 -17.073 1.00 98.44 95 TRP A N 1
ATOM 749 C CA . TRP A 1 95 ? 15.374 3.705 -16.247 1.00 98.44 95 TRP A CA 1
ATOM 750 C C . TRP A 1 95 ? 15.873 2.263 -16.219 1.00 98.44 95 TRP A C 1
ATOM 752 O O . TRP A 1 95 ? 17.086 2.047 -16.200 1.00 98.44 95 TRP A O 1
ATOM 762 N N . ILE A 1 96 ? 14.962 1.288 -16.180 1.00 98.44 96 ILE A N 1
ATOM 763 C CA . ILE A 1 96 ? 15.315 -0.131 -16.244 1.00 98.44 96 ILE A CA 1
ATOM 764 C C . ILE A 1 96 ? 15.901 -0.451 -17.626 1.00 98.44 96 ILE A C 1
ATOM 766 O O . ILE A 1 96 ? 16.947 -1.092 -17.694 1.00 98.44 96 ILE A O 1
ATOM 770 N N . ALA A 1 97 ? 15.282 0.026 -18.711 1.00 98.06 97 ALA A N 1
ATOM 771 C CA . ALA A 1 97 ? 15.778 -0.180 -20.072 1.00 98.06 97 ALA A CA 1
ATOM 772 C C . ALA A 1 97 ? 17.178 0.430 -20.284 1.00 98.06 97 ALA A C 1
ATOM 774 O O . ALA A 1 97 ? 18.059 -0.245 -20.821 1.00 98.06 97 ALA A O 1
ATOM 775 N N . ASP A 1 98 ? 17.412 1.652 -19.794 1.00 98.12 98 ASP A N 1
ATOM 776 C CA . ASP A 1 98 ? 18.726 2.308 -19.808 1.00 98.12 98 ASP A CA 1
ATOM 777 C C . ASP A 1 98 ? 19.788 1.462 -19.090 1.00 98.12 98 ASP A C 1
ATOM 779 O O . ASP A 1 98 ? 20.901 1.280 -19.585 1.00 98.12 98 ASP A O 1
ATOM 783 N N . ASP A 1 99 ? 19.456 0.941 -17.904 1.00 98.00 99 ASP A N 1
ATOM 784 C CA . ASP A 1 99 ? 20.385 0.148 -17.099 1.00 98.00 99 ASP A CA 1
ATOM 785 C C . ASP A 1 99 ? 20.643 -1.242 -17.706 1.00 98.00 99 ASP A C 1
ATOM 787 O O . ASP A 1 99 ? 21.759 -1.753 -17.583 1.00 98.00 99 ASP A O 1
ATOM 791 N N . ILE A 1 100 ? 19.661 -1.840 -18.391 1.00 98.00 100 ILE A N 1
ATOM 792 C CA . ILE A 1 100 ? 19.855 -3.061 -19.189 1.00 98.00 100 ILE A CA 1
ATOM 793 C C . ILE A 1 100 ? 20.819 -2.772 -20.346 1.00 98.00 100 ILE A C 1
ATOM 795 O O . ILE A 1 100 ? 21.811 -3.484 -20.505 1.00 98.00 100 ILE A O 1
ATOM 799 N N . ALA A 1 101 ? 20.585 -1.700 -21.110 1.00 97.75 101 ALA A N 1
ATOM 800 C CA . ALA A 1 101 ? 21.437 -1.305 -22.234 1.00 97.75 101 ALA A CA 1
ATOM 801 C C . ALA A 1 101 ? 22.871 -0.958 -21.795 1.00 97.75 101 ALA A C 1
ATOM 803 O O . ALA A 1 101 ? 23.832 -1.254 -22.503 1.00 97.75 101 ALA A O 1
ATOM 804 N N . ALA A 1 102 ? 23.028 -0.380 -20.603 1.00 97.25 102 ALA A N 1
ATOM 805 C CA . ALA A 1 102 ? 24.323 -0.084 -19.996 1.00 97.25 102 ALA A CA 1
ATOM 806 C C . ALA A 1 102 ? 25.004 -1.302 -19.337 1.00 97.25 102 ALA A C 1
ATOM 808 O O . ALA A 1 102 ? 26.082 -1.146 -18.762 1.00 97.25 102 ALA A O 1
ATOM 809 N N . GLY A 1 103 ? 24.389 -2.493 -19.366 1.00 97.06 103 GLY A N 1
ATOM 810 C CA . GLY A 1 103 ? 24.941 -3.715 -18.770 1.00 97.06 103 GLY A CA 1
ATOM 811 C C . GLY A 1 103 ? 24.999 -3.703 -17.238 1.00 97.06 103 GLY A C 1
ATOM 812 O O . GLY A 1 103 ? 25.826 -4.392 -16.647 1.00 97.06 103 GLY A O 1
ATOM 813 N N . LYS A 1 104 ? 24.157 -2.894 -16.584 1.00 96.56 104 LYS A N 1
ATOM 814 C CA . LYS A 1 104 ? 24.101 -2.754 -15.118 1.00 96.56 104 LYS A CA 1
ATOM 815 C C . LYS A 1 104 ? 23.093 -3.690 -14.457 1.00 96.56 104 LYS A C 1
ATOM 817 O O . LYS A 1 104 ? 23.186 -3.902 -13.246 1.00 96.56 104 LYS A O 1
ATOM 822 N N . ALA A 1 105 ? 22.105 -4.171 -15.210 1.00 96.38 105 ALA A N 1
ATOM 823 C CA . ALA A 1 105 ? 21.109 -5.128 -14.737 1.00 96.38 105 ALA A CA 1
ATOM 824 C C . ALA A 1 105 ? 21.703 -6.540 -14.605 1.00 96.38 105 ALA A C 1
ATOM 826 O O . ALA A 1 105 ? 22.647 -6.892 -15.311 1.00 96.38 105 ALA A O 1
ATOM 827 N N . LEU A 1 106 ? 21.121 -7.370 -13.734 1.00 95.44 106 LEU A N 1
ATOM 828 C CA . LEU A 1 106 ? 21.552 -8.770 -13.565 1.00 95.44 106 LEU A CA 1
ATOM 829 C C . LEU A 1 106 ? 21.323 -9.641 -14.813 1.00 95.44 106 LEU A C 1
ATOM 831 O O . LEU A 1 106 ? 21.974 -10.671 -14.974 1.00 95.44 106 LEU A O 1
ATOM 835 N N . SER A 1 107 ? 20.392 -9.245 -15.679 1.00 96.25 107 SER A N 1
ATOM 836 C CA . SER A 1 107 ? 20.032 -9.944 -16.913 1.00 96.25 107 SER A CA 1
ATOM 837 C C . SER A 1 107 ? 19.915 -8.949 -18.063 1.00 96.25 107 SER A C 1
ATOM 839 O O . SER A 1 107 ? 19.463 -7.822 -17.863 1.00 96.25 107 SER A O 1
ATOM 841 N N . SER A 1 108 ? 20.283 -9.386 -19.268 1.00 96.25 108 SER A N 1
ATOM 842 C CA . SER A 1 108 ? 20.126 -8.631 -20.516 1.00 96.25 108 SER A CA 1
ATOM 843 C C . SER A 1 108 ? 18.789 -8.883 -21.222 1.00 96.25 108 SER A C 1
ATOM 845 O O . SER A 1 108 ? 18.588 -8.392 -22.334 1.00 96.25 108 SER A O 1
ATOM 847 N N . ALA A 1 109 ? 17.883 -9.661 -20.614 1.00 97.38 109 ALA A N 1
ATOM 848 C CA . ALA A 1 109 ? 16.532 -9.834 -21.137 1.00 97.38 109 ALA A CA 1
ATOM 849 C C . ALA A 1 109 ? 15.856 -8.458 -21.310 1.00 97.38 109 ALA A C 1
ATOM 851 O O . ALA A 1 109 ? 16.008 -7.599 -20.440 1.00 97.38 109 ALA A O 1
ATOM 852 N N . PRO A 1 110 ? 15.145 -8.206 -22.421 1.00 97.44 110 PRO A N 1
ATOM 853 C CA . PRO A 1 110 ? 14.414 -6.960 -22.582 1.00 97.44 110 PRO A CA 1
ATOM 854 C C . PRO A 1 110 ? 13.183 -6.941 -21.671 1.00 97.44 110 PRO A C 1
ATOM 856 O O . PRO A 1 110 ? 12.574 -7.982 -21.403 1.00 97.44 110 PRO A O 1
ATOM 859 N N . LEU A 1 111 ? 12.763 -5.740 -21.263 1.00 97.88 111 LEU A N 1
ATOM 860 C CA . LEU A 1 111 ? 11.437 -5.565 -20.680 1.00 97.88 111 LEU A CA 1
ATOM 861 C C . LEU A 1 111 ? 10.362 -6.031 -21.682 1.00 97.88 111 LEU A C 1
ATOM 863 O O . LEU A 1 111 ? 10.474 -5.734 -22.875 1.00 97.88 111 LEU A O 1
ATOM 867 N N . PRO A 1 112 ? 9.311 -6.737 -21.230 1.00 97.69 112 PRO A N 1
ATOM 868 C CA . PRO A 1 112 ? 8.212 -7.124 -22.107 1.00 97.69 112 PRO A CA 1
ATOM 869 C C . PRO A 1 112 ? 7.500 -5.916 -22.728 1.00 97.69 112 PRO A C 1
ATOM 871 O O . PRO A 1 112 ? 7.309 -4.901 -22.061 1.00 97.69 112 PRO A O 1
ATOM 874 N N . ALA A 1 113 ? 7.008 -6.059 -23.963 1.00 97.12 113 ALA A N 1
ATOM 875 C CA . ALA A 1 113 ? 6.348 -4.971 -24.698 1.00 97.12 113 ALA A CA 1
ATOM 876 C C . ALA A 1 113 ? 5.147 -4.356 -23.952 1.00 97.12 113 ALA A C 1
ATOM 878 O O . ALA A 1 113 ? 4.932 -3.149 -24.018 1.00 97.12 113 ALA A O 1
ATOM 879 N N . TRP A 1 114 ? 4.409 -5.160 -23.172 1.00 97.00 114 TRP A N 1
ATOM 880 C CA . TRP A 1 114 ? 3.273 -4.680 -22.374 1.00 97.00 114 TRP A CA 1
ATOM 881 C C . TRP A 1 114 ? 3.663 -3.631 -21.321 1.00 97.00 114 TRP A C 1
ATOM 883 O O . TRP A 1 114 ? 2.800 -2.919 -20.823 1.00 97.00 114 TRP A O 1
ATOM 893 N N . VAL A 1 115 ? 4.946 -3.525 -20.957 1.00 97.81 115 VAL A N 1
ATOM 894 C CA . VAL A 1 115 ? 5.428 -2.517 -20.005 1.00 97.81 115 VAL A CA 1
ATOM 895 C C . VAL A 1 115 ? 5.440 -1.124 -20.638 1.00 97.81 115 VAL A C 1
ATOM 897 O O . VAL A 1 115 ? 5.077 -0.152 -19.975 1.00 97.81 115 VAL A O 1
ATOM 900 N N . SER A 1 116 ? 5.870 -1.014 -21.896 1.00 96.12 116 SER A N 1
ATOM 901 C CA . SER A 1 116 ? 6.062 0.261 -22.599 1.00 96.12 116 SER A CA 1
ATOM 902 C C . SER A 1 116 ? 4.893 0.650 -23.501 1.00 96.12 116 SER A C 1
ATOM 904 O O . SER A 1 116 ? 4.785 1.814 -23.881 1.00 96.12 116 SER A O 1
ATOM 906 N N . GLU A 1 117 ? 4.028 -0.303 -23.845 1.00 94.50 117 GLU A N 1
ATOM 907 C CA . GLU A 1 117 ? 2.961 -0.134 -24.830 1.00 94.50 117 GLU A CA 1
ATOM 908 C C . GLU A 1 117 ? 1.629 -0.718 -24.340 1.00 94.50 117 GLU A C 1
ATOM 910 O O . GLU A 1 117 ? 1.579 -1.600 -23.479 1.00 94.50 117 GLU A O 1
ATOM 915 N N . GLY A 1 118 ? 0.531 -0.242 -24.929 1.00 95.19 118 GLY A N 1
ATOM 916 C CA . GLY A 1 118 ? -0.804 -0.787 -24.704 1.00 95.19 118 GLY A CA 1
ATOM 917 C C . GLY A 1 118 ? -1.437 -0.392 -23.362 1.00 95.19 118 GLY A C 1
ATOM 918 O O . GLY A 1 118 ? -1.069 0.629 -22.772 1.00 95.19 118 GLY A O 1
ATOM 919 N N . PRO A 1 119 ? -2.398 -1.195 -22.858 1.00 96.75 119 PRO A N 1
ATOM 920 C CA . PRO A 1 119 ? -3.292 -0.779 -21.776 1.00 96.75 119 PRO A CA 1
ATOM 921 C C . PRO A 1 119 ? -2.585 -0.400 -20.471 1.00 96.75 119 PRO A C 1
ATOM 923 O O . PRO A 1 119 ? -3.039 0.492 -19.763 1.00 96.75 119 PRO A O 1
ATOM 926 N N . VAL A 1 120 ? -1.472 -1.060 -20.142 1.00 97.50 120 VAL A N 1
ATOM 927 C CA . VAL A 1 120 ? -0.700 -0.780 -18.919 1.00 97.50 120 VAL A CA 1
ATOM 928 C C . VAL A 1 120 ? 0.006 0.569 -19.009 1.00 97.50 120 VAL A C 1
ATOM 930 O O . VAL A 1 120 ? -0.052 1.359 -18.066 1.00 97.50 120 VAL A O 1
ATOM 933 N N . ALA A 1 121 ? 0.647 0.856 -20.144 1.00 95.69 121 ALA A N 1
ATOM 934 C CA . ALA A 1 121 ? 1.323 2.128 -20.367 1.00 95.69 121 ALA A CA 1
ATOM 935 C C . ALA A 1 121 ? 0.323 3.297 -20.407 1.00 95.69 121 ALA A C 1
ATOM 937 O O . ALA A 1 121 ? 0.584 4.342 -19.811 1.00 95.69 121 ALA A O 1
ATOM 938 N N . GLU A 1 122 ? -0.837 3.099 -21.041 1.00 96.12 122 GLU A N 1
ATOM 939 C CA . GLU A 1 122 ? -1.933 4.077 -21.094 1.00 96.12 122 GLU A CA 1
ATOM 940 C C . GLU A 1 122 ? -2.560 4.335 -19.718 1.00 96.12 122 GLU A C 1
ATOM 942 O O . GLU A 1 122 ? -2.837 5.483 -19.369 1.00 96.12 122 GLU A O 1
ATOM 947 N N . ALA A 1 123 ? -2.742 3.286 -18.909 1.00 95.75 123 ALA A N 1
ATOM 948 C CA . ALA A 1 123 ? -3.262 3.397 -17.547 1.00 95.75 123 ALA A CA 1
ATOM 949 C C . ALA A 1 123 ? -2.231 3.939 -16.539 1.00 95.75 123 ALA A C 1
ATOM 951 O O . ALA A 1 123 ? -2.592 4.280 -15.412 1.00 95.75 123 ALA A O 1
ATOM 952 N N . GLY A 1 124 ? -0.952 4.009 -16.921 1.00 95.94 124 GLY A N 1
ATOM 953 C CA . GLY A 1 124 ? 0.134 4.427 -16.039 1.00 95.94 124 GLY A CA 1
ATOM 954 C C . GLY A 1 124 ? 0.492 3.397 -14.965 1.00 95.94 124 GLY A C 1
ATOM 955 O O . GLY A 1 124 ? 1.034 3.779 -13.926 1.00 95.94 124 GLY A O 1
ATOM 956 N N . GLY A 1 125 ? 0.198 2.112 -15.191 1.00 97.00 125 GLY A N 1
ATOM 957 C CA . GLY A 1 125 ? 0.516 1.029 -14.264 1.00 97.00 125 GLY A CA 1
ATOM 958 C C . GLY A 1 125 ? -0.346 -0.223 -14.418 1.00 97.00 125 GLY A C 1
ATOM 959 O O . GLY A 1 125 ? -1.250 -0.297 -15.249 1.00 97.00 125 GLY A O 1
ATOM 960 N N . VAL A 1 126 ? -0.046 -1.236 -13.604 1.00 97.75 126 VAL A N 1
ATOM 961 C CA . VAL A 1 126 ? -0.681 -2.564 -13.662 1.00 97.75 126 VAL A CA 1
ATOM 962 C C . VAL A 1 126 ? -1.860 -2.730 -12.708 1.00 97.75 126 VAL A C 1
ATOM 964 O O . VAL A 1 126 ? -2.545 -3.747 -12.788 1.00 97.75 126 VAL A O 1
ATOM 967 N N . HIS A 1 127 ? -2.126 -1.763 -11.830 1.00 97.88 127 HIS A N 1
ATOM 968 C CA . HIS A 1 127 ? -3.288 -1.752 -10.944 1.00 97.88 127 HIS A CA 1
ATOM 969 C C . HIS A 1 127 ? -4.200 -0.571 -11.266 1.00 97.88 127 HIS A C 1
ATOM 971 O O . HIS A 1 127 ? -3.796 0.590 -11.184 1.00 97.88 127 HIS A O 1
ATOM 977 N N . THR A 1 128 ? -5.449 -0.882 -11.597 1.00 96.56 128 THR A N 1
ATOM 978 C CA . THR A 1 128 ? -6.492 0.077 -11.968 1.00 96.56 128 THR A CA 1
ATOM 979 C C . THR A 1 128 ? -7.782 -0.229 -11.201 1.00 96.56 128 THR A C 1
ATOM 981 O O . THR A 1 128 ? -7.909 -1.313 -10.618 1.00 96.56 128 THR A O 1
ATOM 984 N N . PRO A 1 129 ? -8.787 0.667 -11.219 1.00 94.56 129 PRO A N 1
ATOM 985 C CA . PRO A 1 129 ? -10.098 0.359 -10.651 1.00 94.56 129 PRO A CA 1
ATOM 986 C C . PRO A 1 129 ? -10.781 -0.850 -11.309 1.00 94.56 129 PRO A C 1
ATOM 988 O O . PRO A 1 129 ? -11.589 -1.523 -10.678 1.00 94.56 129 PRO A O 1
ATOM 991 N N . GLN A 1 13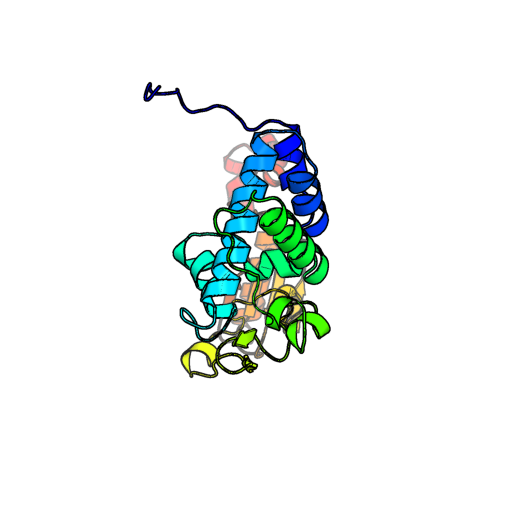0 ? -10.453 -1.147 -12.571 1.00 93.06 130 GLN A N 1
ATOM 992 C CA . GLN A 1 130 ? -11.007 -2.282 -13.313 1.00 93.06 130 GLN A CA 1
ATOM 993 C C . GLN A 1 130 ? -10.348 -3.606 -12.920 1.00 93.06 130 GLN A C 1
ATOM 995 O O . GLN A 1 130 ? -10.950 -4.667 -13.090 1.00 93.06 130 GLN A O 1
ATOM 1000 N N . GLY A 1 131 ? -9.120 -3.577 -12.396 1.00 95.38 131 GLY A N 1
ATOM 1001 C CA . GLY A 1 131 ? -8.427 -4.804 -12.057 1.00 95.38 131 GLY A CA 1
ATOM 1002 C C . GLY A 1 131 ? -6.916 -4.694 -11.978 1.00 95.38 131 GLY A C 1
ATOM 1003 O O . GLY A 1 131 ? -6.332 -3.654 -11.692 1.00 95.38 131 GLY A O 1
ATOM 1004 N N . SER A 1 132 ? -6.261 -5.832 -12.170 1.00 97.62 132 SER A N 1
ATOM 1005 C CA . SER A 1 132 ? -4.806 -5.913 -12.217 1.00 97.62 132 SER A CA 1
ATOM 1006 C C . SER A 1 132 ? -4.356 -6.661 -13.459 1.00 97.62 132 SER A C 1
ATOM 1008 O O . SER A 1 132 ? -5.046 -7.573 -13.910 1.00 97.62 132 SER A O 1
ATOM 1010 N N . TRP A 1 133 ? -3.245 -6.224 -14.044 1.00 98.19 133 TRP A N 1
ATOM 1011 C CA . TRP A 1 133 ? -2.785 -6.711 -15.339 1.00 98.19 133 TRP A CA 1
ATOM 1012 C C . TRP A 1 133 ? -2.438 -8.199 -15.300 1.00 98.19 133 TRP A C 1
ATOM 1014 O O . TRP A 1 133 ? -1.639 -8.623 -14.462 1.00 98.19 133 TRP A O 1
ATOM 1024 N N . SER A 1 134 ? -3.006 -8.965 -16.230 1.00 98.12 134 SER A N 1
ATOM 1025 C CA . SER A 1 134 ? -2.605 -10.330 -16.557 1.00 98.12 134 SER A CA 1
ATOM 1026 C C . SER A 1 134 ? -1.758 -10.308 -17.823 1.00 98.12 134 SER A C 1
ATOM 1028 O O . SER A 1 134 ? -2.272 -10.052 -18.912 1.00 98.12 134 SER A O 1
ATOM 1030 N N . ALA A 1 135 ? -0.459 -10.589 -17.701 1.00 97.44 135 ALA A N 1
ATOM 1031 C CA . ALA A 1 135 ? 0.422 -10.639 -18.869 1.00 97.44 135 ALA A CA 1
ATOM 1032 C C . ALA A 1 135 ? 0.115 -11.828 -19.794 1.00 97.44 135 ALA A C 1
ATOM 1034 O O . ALA A 1 135 ? 0.390 -11.737 -20.987 1.00 97.44 135 ALA A O 1
ATOM 1035 N N . ALA A 1 136 ? -0.468 -12.907 -19.259 1.00 96.50 136 ALA A N 1
ATOM 1036 C CA . ALA A 1 136 ? -0.854 -14.083 -20.036 1.00 96.50 136 ALA A CA 1
ATOM 1037 C C . ALA A 1 136 ? -2.079 -13.849 -20.915 1.00 96.50 136 ALA A C 1
ATOM 1039 O O . ALA A 1 136 ? -2.121 -14.320 -22.050 1.00 96.50 136 ALA A O 1
ATOM 1040 N N . GLU A 1 137 ? -3.057 -13.094 -20.417 1.00 96.94 137 GLU A N 1
ATOM 1041 C CA . GLU A 1 137 ? -4.291 -12.818 -21.156 1.00 96.94 137 GLU A CA 1
ATOM 1042 C C . GLU A 1 137 ? -4.308 -11.445 -21.838 1.00 96.94 137 GLU A C 1
ATOM 1044 O O . GLU A 1 137 ? -5.200 -11.169 -22.636 1.00 96.94 137 GLU A O 1
ATOM 1049 N N . GLY A 1 138 ? -3.343 -10.572 -21.540 1.00 97.19 138 GLY A N 1
ATOM 1050 C CA . GLY A 1 138 ? -3.277 -9.231 -22.121 1.00 97.19 138 GLY A CA 1
ATOM 1051 C C . GLY A 1 138 ? -4.442 -8.330 -21.697 1.00 97.19 138 GLY A C 1
ATOM 1052 O O . GLY A 1 138 ? -4.881 -7.483 -22.474 1.00 97.19 138 GLY A O 1
ATOM 1053 N N . THR A 1 139 ? -4.969 -8.520 -20.484 1.00 97.69 139 THR A N 1
ATOM 1054 C CA . THR A 1 139 ? -6.131 -7.777 -19.973 1.00 97.69 139 THR A CA 1
ATOM 1055 C C . THR A 1 139 ? -6.022 -7.477 -18.478 1.00 97.69 139 THR A C 1
ATOM 1057 O O . THR A 1 139 ? -5.299 -8.145 -17.736 1.00 97.69 139 THR A O 1
ATOM 1060 N N . PHE A 1 140 ? -6.767 -6.474 -18.011 1.00 97.94 140 PHE A N 1
ATOM 1061 C CA . PHE A 1 140 ? -6.943 -6.215 -16.584 1.00 97.94 140 PHE A CA 1
ATOM 1062 C C . PHE A 1 140 ? -8.014 -7.141 -16.014 1.00 97.94 140 PHE A C 1
ATOM 1064 O O . PHE A 1 140 ? -9.176 -7.081 -16.412 1.00 97.94 140 PHE A O 1
ATOM 1071 N N . LYS A 1 141 ? -7.636 -7.968 -15.037 1.00 97.25 141 LYS A N 1
ATOM 1072 C CA . LYS A 1 141 ? -8.562 -8.881 -14.366 1.00 97.25 141 LYS A CA 1
ATOM 1073 C C . LYS A 1 141 ? -9.122 -8.281 -13.077 1.00 97.25 141 LYS A C 1
ATOM 1075 O O . LYS A 1 141 ? -8.341 -7.824 -12.223 1.00 97.25 141 LYS A O 1
ATOM 1080 N N . PRO A 1 142 ? -10.451 -8.325 -12.875 1.00 94.94 142 PRO A N 1
ATOM 1081 C CA . PRO A 1 142 ? -11.070 -7.838 -11.651 1.00 94.94 142 PRO A CA 1
ATOM 1082 C C . PRO A 1 142 ? -10.637 -8.663 -10.430 1.00 94.94 142 PRO A C 1
ATOM 1084 O O . PRO A 1 142 ? -9.847 -9.612 -10.503 1.00 94.94 142 PRO A O 1
ATOM 1087 N N . ARG A 1 143 ? -11.103 -8.265 -9.246 1.00 90.38 143 ARG A N 1
ATOM 1088 C CA . ARG A 1 143 ? -10.884 -9.060 -8.033 1.00 90.38 143 ARG A CA 1
ATOM 1089 C C . ARG A 1 143 ? -11.735 -10.317 -8.042 1.00 90.38 143 ARG A C 1
ATOM 1091 O O . ARG A 1 143 ? -12.848 -10.320 -8.546 1.00 90.38 143 ARG A O 1
ATOM 1098 N N . SER A 1 144 ? -11.210 -11.363 -7.412 1.00 90.25 144 SER A N 1
ATOM 1099 C CA . SER A 1 144 ? -11.972 -12.579 -7.158 1.00 90.25 144 SER A CA 1
ATOM 1100 C C . SER A 1 144 ? -13.222 -12.281 -6.320 1.00 90.25 144 SER A C 1
ATOM 1102 O O . SER A 1 144 ? -13.174 -11.548 -5.325 1.00 90.25 144 SER A O 1
ATOM 1104 N N . GLU A 1 145 ? -14.341 -12.881 -6.715 1.00 91.25 145 GLU A N 1
ATOM 1105 C CA . GLU A 1 145 ? -15.645 -12.736 -6.059 1.00 91.25 145 GLU A CA 1
ATOM 1106 C C . GLU A 1 145 ? -16.019 -13.947 -5.196 1.00 91.25 145 GLU A C 1
ATOM 1108 O O . GLU A 1 145 ? -17.176 -14.091 -4.795 1.00 91.25 145 GLU A O 1
ATOM 1113 N N . LEU A 1 146 ? -15.043 -14.811 -4.876 1.00 92.50 146 LEU A N 1
ATOM 1114 C CA . LEU A 1 146 ? -15.270 -15.982 -4.029 1.00 92.50 146 LEU A CA 1
ATOM 1115 C C . LEU A 1 146 ? -15.991 -15.596 -2.721 1.00 92.50 146 LEU A C 1
ATOM 1117 O O . LEU A 1 146 ? -15.674 -14.552 -2.135 1.00 92.50 146 LEU A O 1
ATOM 1121 N N . PRO A 1 147 ? -16.893 -16.453 -2.199 1.00 94.00 147 PRO A N 1
ATOM 1122 C CA . PRO A 1 147 ? -17.710 -16.129 -1.026 1.00 94.00 147 PRO A CA 1
ATOM 1123 C C . PRO A 1 147 ? -16.912 -15.679 0.205 1.00 94.00 147 PRO A C 1
ATOM 1125 O O . PRO A 1 147 ? -17.382 -14.851 0.980 1.00 94.00 147 PRO A O 1
ATOM 1128 N N . VAL A 1 148 ? -15.685 -16.184 0.383 1.00 92.00 148 VAL A N 1
ATOM 1129 C CA . VAL A 1 148 ? -14.806 -15.781 1.493 1.00 92.00 148 VAL A CA 1
ATOM 1130 C C . VAL A 1 148 ? -14.486 -14.286 1.466 1.00 92.00 148 VAL A C 1
ATOM 1132 O O . VAL A 1 148 ? -14.502 -13.636 2.508 1.00 92.00 148 VAL A O 1
ATOM 1135 N N . TYR A 1 149 ? -14.275 -13.708 0.284 1.00 90.38 149 TYR A N 1
ATOM 1136 C CA . TYR A 1 149 ? -13.938 -12.296 0.155 1.00 90.38 149 TYR A CA 1
ATOM 1137 C C . TYR A 1 149 ? -15.157 -11.390 0.345 1.00 90.38 149 TYR A C 1
ATOM 1139 O O . TYR A 1 149 ? -15.012 -10.214 0.666 1.00 90.38 149 TYR A O 1
ATOM 1147 N N . GLN A 1 150 ? -16.374 -11.909 0.177 1.00 88.19 150 GLN A N 1
ATOM 1148 C CA . GLN A 1 150 ? -17.606 -11.159 0.447 1.00 88.19 150 GLN A CA 1
ATOM 1149 C C . GLN A 1 150 ? -17.821 -10.919 1.949 1.00 88.19 150 GLN A C 1
ATOM 1151 O O . GLN A 1 150 ? -18.568 -10.027 2.328 1.00 88.19 150 GLN A O 1
ATOM 1156 N N . ARG A 1 151 ? -17.130 -11.679 2.809 1.00 90.38 151 ARG A N 1
ATOM 1157 C CA . ARG A 1 151 ? -17.147 -11.497 4.270 1.00 90.38 151 ARG A CA 1
ATOM 1158 C C . ARG A 1 151 ? -16.143 -10.452 4.764 1.00 90.38 151 ARG A C 1
ATOM 1160 O O . ARG A 1 151 ? -16.144 -10.121 5.943 1.00 90.38 151 ARG A O 1
ATOM 1167 N N . GLN A 1 152 ? -15.272 -9.956 3.889 1.00 91.00 152 GLN A N 1
ATOM 1168 C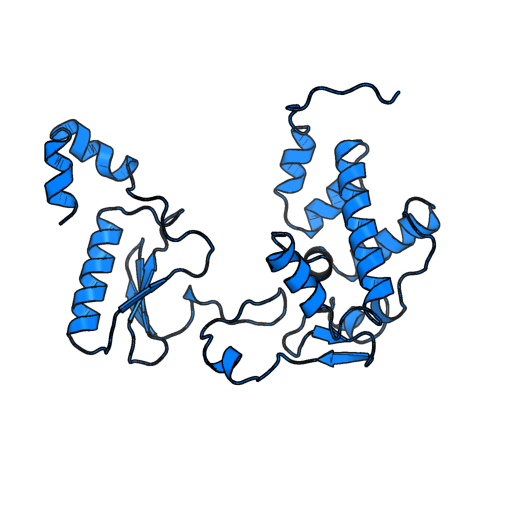 CA . GLN A 1 152 ? -14.272 -8.944 4.217 1.00 91.00 152 GLN A CA 1
ATOM 1169 C C . GLN A 1 152 ? -14.823 -7.562 3.858 1.00 91.00 152 GLN A C 1
ATOM 1171 O O . GLN A 1 152 ? -14.823 -7.191 2.685 1.00 91.00 152 GLN A O 1
ATOM 1176 N N . ALA A 1 153 ? -15.280 -6.809 4.864 1.00 90.44 153 ALA A N 1
ATOM 1177 C CA . ALA A 1 153 ? -15.799 -5.449 4.678 1.00 90.44 153 ALA A CA 1
ATOM 1178 C C . ALA A 1 153 ? -14.777 -4.531 3.989 1.00 90.44 153 ALA A C 1
ATOM 1180 O O . ALA A 1 153 ? -15.110 -3.811 3.051 1.00 90.44 153 ALA A O 1
ATOM 1181 N N . PHE A 1 154 ? -13.514 -4.638 4.406 1.00 91.44 154 PHE A N 1
ATOM 1182 C CA . PHE A 1 154 ? -12.376 -4.009 3.752 1.00 91.44 154 PHE A CA 1
ATOM 1183 C C . PHE A 1 154 ? -11.379 -5.090 3.386 1.00 91.44 154 PHE A C 1
ATOM 1185 O O . PHE A 1 154 ? -10.693 -5.659 4.233 1.00 91.44 154 PHE A O 1
ATOM 1192 N N . ARG A 1 155 ? -11.343 -5.419 2.100 1.00 89.44 155 ARG A N 1
ATOM 1193 C CA . ARG A 1 155 ? -10.338 -6.324 1.560 1.00 89.44 155 ARG A CA 1
ATOM 1194 C C . ARG A 1 155 ? -9.021 -5.572 1.447 1.00 89.44 155 ARG A C 1
ATOM 1196 O O . ARG A 1 155 ? -9.025 -4.424 1.008 1.00 89.44 155 ARG A O 1
ATOM 1203 N N . GLU A 1 156 ? -7.913 -6.262 1.701 1.00 88.50 156 GLU A N 1
ATOM 1204 C CA . GLU A 1 156 ? -6.582 -5.739 1.386 1.00 88.50 156 GLU A CA 1
ATOM 1205 C C . GLU A 1 156 ? -6.562 -5.204 -0.049 1.00 88.50 156 GLU A C 1
ATOM 1207 O O . GLU A 1 156 ? -7.094 -5.852 -0.961 1.00 88.50 156 GLU A O 1
ATOM 1212 N N . SER A 1 157 ? -6.008 -4.015 -0.238 1.00 90.25 157 SER A N 1
ATOM 1213 C CA . SER A 1 157 ? -6.069 -3.284 -1.501 1.00 90.25 157 SER A CA 1
ATOM 1214 C C . SER A 1 157 ? -4.672 -2.951 -2.000 1.00 90.25 157 SER A C 1
ATOM 1216 O O . SER A 1 157 ? -3.705 -2.990 -1.245 1.00 90.25 157 SER A O 1
ATOM 1218 N N . LEU A 1 158 ? -4.579 -2.667 -3.295 1.00 92.81 158 LEU A N 1
ATOM 1219 C CA . LEU A 1 158 ? -3.358 -2.173 -3.920 1.00 92.81 158 LEU A CA 1
ATOM 1220 C C . LEU A 1 158 ? -3.583 -0.743 -4.390 1.00 92.81 158 LEU A C 1
ATOM 1222 O O . LEU A 1 158 ? -4.718 -0.341 -4.687 1.00 92.81 158 LEU A O 1
ATOM 1226 N N . LEU A 1 159 ? -2.496 0.011 -4.498 1.00 89.38 159 LEU A N 1
ATOM 1227 C CA . LEU A 1 159 ? -2.500 1.337 -5.095 1.00 89.38 159 LEU A CA 1
ATOM 1228 C C . LEU A 1 159 ? -3.244 1.342 -6.440 1.00 89.38 159 LEU A C 1
ATOM 1230 O O . LEU A 1 159 ? -3.109 0.429 -7.248 1.00 89.38 159 LEU A O 1
ATOM 1234 N N . GLY A 1 160 ? -4.046 2.378 -6.686 1.00 87.12 160 GLY A N 1
ATOM 1235 C CA . GLY A 1 160 ? -4.748 2.555 -7.963 1.00 87.12 160 GLY A CA 1
ATOM 1236 C C . GLY A 1 160 ? -6.016 1.711 -8.136 1.00 87.12 160 GLY A C 1
ATOM 1237 O O . GLY A 1 160 ? -6.764 1.952 -9.077 1.00 87.12 160 GLY A O 1
ATOM 1238 N N . THR A 1 161 ? -6.329 0.793 -7.213 1.00 89.62 161 THR A N 1
ATOM 1239 C CA . THR A 1 161 ? -7.548 -0.043 -7.295 1.00 89.62 161 THR A CA 1
ATOM 1240 C C . THR A 1 161 ? -8.847 0.683 -6.933 1.00 89.62 161 THR A C 1
ATOM 1242 O O . THR A 1 161 ? -9.925 0.113 -7.077 1.00 89.62 161 THR A O 1
ATOM 1245 N N . GLY A 1 162 ? -8.774 1.930 -6.454 1.00 86.50 162 GLY A N 1
ATOM 1246 C CA . GLY A 1 162 ? -9.957 2.703 -6.058 1.00 86.50 162 GLY A CA 1
ATOM 1247 C C . GLY A 1 162 ? -10.681 2.147 -4.827 1.00 86.50 162 GLY A C 1
ATOM 1248 O O . GLY A 1 162 ? -11.881 2.366 -4.676 1.00 86.50 162 GLY A O 1
ATOM 1249 N N . ALA A 1 163 ? -9.978 1.406 -3.964 1.00 88.12 163 ALA A N 1
ATOM 1250 C CA . ALA A 1 163 ? -10.550 0.872 -2.735 1.00 88.12 163 ALA A CA 1
ATOM 1251 C C . ALA A 1 163 ? -11.084 1.989 -1.824 1.00 88.12 163 ALA A C 1
ATOM 1253 O O . ALA A 1 163 ? -10.509 3.076 -1.736 1.00 88.12 163 ALA A O 1
ATOM 1254 N N . ALA A 1 164 ? -12.195 1.702 -1.144 1.00 89.94 164 ALA A N 1
ATOM 1255 C CA . ALA A 1 164 ? -12.796 2.632 -0.204 1.00 89.94 164 ALA A CA 1
ATOM 1256 C C . ALA A 1 164 ? -11.865 2.868 0.993 1.00 89.94 164 ALA A C 1
ATOM 1258 O O . ALA A 1 164 ? -11.321 1.923 1.562 1.00 89.94 164 ALA A O 1
ATOM 1259 N N . ASP A 1 165 ? -11.721 4.132 1.384 1.00 91.25 165 ASP A N 1
ATOM 1260 C CA . ASP A 1 165 ? -11.016 4.531 2.600 1.00 91.25 165 ASP A CA 1
ATOM 1261 C C . ASP A 1 165 ? -11.877 4.150 3.820 1.00 91.25 165 ASP A C 1
ATOM 1263 O O . ASP A 1 165 ? -12.979 4.701 3.972 1.00 91.25 165 ASP A O 1
ATOM 1267 N N . PRO A 1 166 ? -11.433 3.221 4.690 1.00 92.75 166 PRO A N 1
ATOM 1268 C CA . PRO A 1 166 ? -12.277 2.732 5.773 1.00 92.75 166 PRO A CA 1
ATOM 1269 C C . PRO A 1 166 ? -12.721 3.824 6.748 1.00 92.75 166 PRO A C 1
ATOM 1271 O O . PRO A 1 166 ? -13.881 3.840 7.156 1.00 92.75 166 PRO A O 1
ATOM 1274 N N . LEU A 1 167 ? -11.859 4.799 7.058 1.00 93.56 167 LEU A N 1
ATOM 1275 C CA . LEU A 1 167 ? -12.198 5.886 7.988 1.00 93.56 167 LEU A CA 1
ATOM 1276 C C . LEU A 1 167 ? -13.131 6.938 7.375 1.00 93.56 167 LEU A C 1
ATOM 1278 O O . LEU A 1 167 ? -13.678 7.763 8.104 1.00 93.56 167 LEU A O 1
ATOM 1282 N N . LYS A 1 168 ? -13.342 6.904 6.055 1.00 93.81 168 LYS A N 1
ATOM 1283 C CA . LYS A 1 168 ? -14.340 7.726 5.346 1.00 93.81 168 LYS A CA 1
ATOM 1284 C C . LYS A 1 168 ? -15.570 6.929 4.917 1.00 93.81 168 LYS A C 1
ATOM 1286 O O . LYS A 1 168 ? -16.461 7.481 4.277 1.00 93.81 168 LYS A O 1
ATOM 1291 N N . SER A 1 169 ? -15.612 5.642 5.244 1.00 94.88 169 SER A N 1
ATOM 1292 C CA . SER A 1 169 ? -16.710 4.749 4.894 1.00 94.88 169 SER A CA 1
ATOM 1293 C C . SER A 1 169 ? -17.779 4.720 5.987 1.00 94.88 169 SER A C 1
ATOM 1295 O O . SER A 1 169 ? -17.540 5.107 7.136 1.00 94.88 169 SER A O 1
ATOM 1297 N N . GLY A 1 170 ? -18.961 4.221 5.621 1.00 96.25 170 GLY A N 1
ATOM 1298 C CA . GLY A 1 170 ? -20.085 4.027 6.534 1.00 96.25 170 GLY A CA 1
ATOM 1299 C C . GLY A 1 170 ? -20.688 5.326 7.070 1.00 96.25 170 GLY A C 1
ATOM 1300 O O . GLY A 1 170 ? -20.418 6.424 6.582 1.00 96.25 170 GLY A O 1
ATOM 1301 N N . THR A 1 171 ? -21.525 5.183 8.091 1.00 97.81 171 THR A N 1
ATOM 1302 C CA . THR A 1 171 ? -22.217 6.287 8.756 1.00 97.81 171 THR A CA 1
ATOM 1303 C C . THR A 1 171 ? -21.547 6.585 10.088 1.00 97.81 171 THR A C 1
ATOM 1305 O O . THR A 1 171 ? -21.398 5.695 10.922 1.00 97.81 171 THR A O 1
ATOM 1308 N N . GLU A 1 172 ? -21.142 7.837 10.288 1.00 98.25 172 GLU A N 1
ATOM 1309 C CA . GLU A 1 172 ? -20.603 8.307 11.563 1.00 98.25 172 GLU A CA 1
ATOM 1310 C C . GLU A 1 172 ? -21.726 8.443 12.597 1.00 98.25 172 GLU A C 1
ATOM 1312 O O . GLU A 1 172 ? -22.764 9.040 12.320 1.00 98.25 172 GLU A O 1
ATOM 1317 N N . LEU A 1 173 ? -21.514 7.859 13.775 1.00 98.19 173 LEU A N 1
ATOM 1318 C CA . LEU A 1 173 ? -22.447 7.873 14.904 1.00 98.19 173 LEU A CA 1
ATOM 1319 C C . LEU A 1 173 ? -21.978 8.837 15.996 1.00 98.19 173 LEU A C 1
ATOM 1321 O O . LEU A 1 173 ? -22.787 9.498 16.640 1.00 98.19 173 LEU A O 1
ATOM 1325 N N . PHE A 1 174 ? -20.663 8.909 16.200 1.00 98.31 174 PHE A N 1
ATOM 1326 C CA . PHE A 1 174 ? -20.009 9.831 17.116 1.00 98.31 174 PHE A CA 1
ATOM 1327 C C . PHE A 1 174 ? -18.549 10.021 16.695 1.00 98.31 174 PHE A C 1
ATOM 1329 O O . PHE A 1 174 ? -17.934 9.121 16.120 1.00 98.31 174 PHE A O 1
ATOM 1336 N N . LYS A 1 175 ? -17.976 11.183 16.997 1.00 97.94 175 LYS A N 1
ATOM 1337 C CA . LYS A 1 175 ? -16.564 11.460 16.762 1.00 97.94 175 LYS A CA 1
ATOM 1338 C C . LYS A 1 175 ? -16.053 12.491 17.758 1.00 97.94 175 LYS A C 1
ATOM 1340 O O . LYS A 1 175 ? -16.722 13.490 18.007 1.00 97.94 175 LYS A O 1
ATOM 1345 N N . ASN A 1 176 ? -14.850 12.258 18.263 1.00 97.06 176 ASN A N 1
ATOM 1346 C CA . ASN A 1 176 ? -14.031 13.270 18.919 1.00 97.06 176 ASN A CA 1
ATOM 1347 C C . ASN A 1 176 ? -12.654 13.337 18.226 1.00 97.06 176 ASN A C 1
ATOM 1349 O O . ASN A 1 176 ? -12.475 12.791 17.134 1.00 97.06 176 ASN A O 1
ATOM 1353 N N . ASP A 1 177 ? -11.692 14.028 18.835 1.00 95.81 177 ASP A N 1
ATOM 1354 C CA . ASP A 1 177 ? -10.368 14.237 18.235 1.00 95.81 177 ASP A CA 1
ATOM 1355 C C . ASP A 1 177 ? -9.534 12.947 18.110 1.00 95.81 177 ASP A C 1
ATOM 1357 O O . ASP A 1 177 ? -8.629 12.872 17.276 1.00 95.81 177 ASP A O 1
ATOM 1361 N N . GLU A 1 178 ? -9.837 11.915 18.903 1.00 96.62 178 GLU A N 1
ATOM 1362 C CA . GLU A 1 178 ? -9.004 10.713 19.030 1.00 96.62 178 GLU A CA 1
ATOM 1363 C C . GLU A 1 178 ? -9.728 9.399 18.706 1.00 96.62 178 GLU A C 1
ATOM 1365 O O . GLU A 1 178 ? -9.077 8.358 18.603 1.00 96.62 178 GLU A O 1
ATOM 1370 N N . VAL A 1 179 ? -11.050 9.425 18.514 1.00 97.69 179 VAL A N 1
ATOM 1371 C CA . VAL A 1 179 ? -11.888 8.264 18.200 1.00 97.69 179 VAL A CA 1
ATOM 1372 C C . VAL A 1 179 ? -12.975 8.641 17.198 1.00 97.69 179 VAL A C 1
ATOM 1374 O O . VAL A 1 179 ? -13.646 9.669 17.313 1.00 97.69 179 VAL A O 1
ATOM 1377 N N . ARG A 1 180 ? -13.224 7.736 16.251 1.00 98.19 180 ARG A N 1
ATOM 1378 C CA . ARG A 1 180 ? -14.413 7.728 15.397 1.00 98.19 180 ARG A CA 1
ATOM 1379 C C . ARG A 1 180 ? -15.265 6.503 15.708 1.00 98.19 180 ARG A C 1
ATOM 1381 O O . ARG A 1 180 ? -14.778 5.379 15.643 1.00 98.19 180 ARG A O 1
ATOM 1388 N N . VAL A 1 181 ? -16.550 6.715 15.964 1.00 98.44 181 VAL A N 1
ATOM 1389 C CA . VAL A 1 181 ? -17.557 5.668 16.167 1.00 98.44 181 VAL A CA 1
ATOM 1390 C C . VAL A 1 181 ? -18.531 5.696 14.997 1.00 98.44 181 VAL A C 1
ATOM 1392 O O . VAL A 1 181 ? -19.092 6.739 14.663 1.00 98.44 181 VAL A O 1
ATOM 1395 N N . TRP A 1 182 ? -18.717 4.563 14.333 1.00 98.25 182 TRP A N 1
ATOM 1396 C CA . TRP A 1 182 ? -19.414 4.496 13.052 1.00 98.25 182 TRP A CA 1
ATOM 1397 C C . TRP A 1 182 ? -20.019 3.114 12.805 1.00 98.25 182 TRP A C 1
ATOM 1399 O O . TRP A 1 182 ? -19.775 2.178 13.554 1.00 98.25 182 TRP A O 1
ATOM 1409 N N . THR A 1 183 ? -20.829 2.967 11.762 1.00 98.06 183 THR A N 1
ATOM 1410 C CA . THR A 1 183 ? -21.384 1.672 11.343 1.00 98.06 183 THR A CA 1
ATOM 1411 C C . THR A 1 183 ? -21.345 1.533 9.827 1.00 98.06 183 THR A C 1
ATOM 1413 O O . THR A 1 183 ? -21.478 2.518 9.097 1.00 98.06 183 THR A O 1
ATOM 1416 N N . LEU A 1 184 ? -21.147 0.307 9.343 1.00 96.19 184 LEU A N 1
ATOM 1417 C CA . LEU A 1 184 ? -21.203 -0.014 7.915 1.00 96.19 184 LEU A CA 1
ATOM 1418 C C . LEU A 1 184 ? -22.591 -0.453 7.456 1.00 96.19 184 LEU A C 1
ATOM 1420 O O . LEU A 1 184 ? -22.976 -0.180 6.323 1.00 96.19 184 LEU A O 1
ATOM 1424 N N . ASP A 1 185 ? -23.313 -1.163 8.315 1.00 95.25 185 ASP A N 1
ATOM 1425 C CA . ASP A 1 185 ? -24.524 -1.902 7.960 1.00 95.25 185 ASP A CA 1
ATOM 1426 C C . ASP A 1 185 ? -25.733 -1.540 8.834 1.00 95.25 185 ASP A C 1
ATOM 1428 O O . ASP A 1 185 ? -26.808 -2.119 8.669 1.00 95.25 185 ASP A O 1
ATOM 1432 N N . GLY A 1 186 ? -25.560 -0.604 9.772 1.00 97.12 186 GLY A N 1
ATOM 1433 C CA . GLY A 1 186 ? -26.586 -0.224 10.738 1.00 97.12 186 GLY A CA 1
ATOM 1434 C C . GLY A 1 186 ? -26.857 -1.290 11.803 1.00 97.12 186 GLY A C 1
ATOM 1435 O O . GLY A 1 186 ? -27.862 -1.194 12.499 1.00 97.12 186 GLY A O 1
ATOM 1436 N N . LYS A 1 187 ? -26.007 -2.320 11.925 1.00 97.38 187 LYS A N 1
ATOM 1437 C CA . LYS A 1 187 ? -26.178 -3.427 12.880 1.00 97.38 187 LYS A CA 1
ATOM 1438 C C . LYS A 1 187 ? -25.014 -3.558 13.842 1.00 97.38 187 LYS A C 1
ATOM 1440 O O . LYS A 1 187 ? -25.249 -3.886 14.999 1.00 97.38 187 LYS A O 1
ATOM 1445 N N . VAL A 1 188 ? -23.789 -3.307 13.391 1.00 97.75 188 VAL A N 1
ATOM 1446 C CA . VAL A 1 188 ? -22.586 -3.375 14.232 1.00 97.75 188 VAL A CA 1
ATOM 1447 C C . VAL A 1 188 ? -21.935 -2.000 14.310 1.00 97.75 188 VAL A C 1
ATOM 1449 O O . VAL A 1 188 ? -21.749 -1.332 13.289 1.00 97.75 188 VAL A O 1
ATOM 1452 N N . VAL A 1 189 ? -21.596 -1.579 15.527 1.00 98.50 189 VAL A N 1
ATOM 1453 C CA . VAL A 1 189 ? -20.819 -0.363 15.780 1.00 98.50 189 VAL A CA 1
ATOM 1454 C C . VAL A 1 189 ? -19.337 -0.685 15.635 1.00 98.50 189 VAL A C 1
ATOM 1456 O O . VAL A 1 189 ? -18.868 -1.728 16.084 1.00 98.50 189 VAL A O 1
ATOM 1459 N N . ILE A 1 190 ? -18.591 0.222 15.024 1.00 98.44 190 ILE A N 1
ATOM 1460 C CA . ILE A 1 190 ? -17.144 0.180 14.878 1.00 98.44 190 ILE A CA 1
ATOM 1461 C C . ILE A 1 190 ? -16.580 1.395 15.610 1.00 98.44 190 ILE A C 1
ATOM 1463 O O . ILE A 1 190 ? -16.965 2.525 15.311 1.00 98.44 190 ILE A O 1
ATOM 1467 N N . ALA A 1 191 ? -15.672 1.174 16.554 1.00 98.31 191 ALA A N 1
ATOM 1468 C CA . ALA A 1 191 ? -14.873 2.226 17.170 1.00 98.31 191 ALA A CA 1
ATOM 1469 C C . ALA A 1 191 ? -13.440 2.149 16.635 1.00 98.31 191 ALA A C 1
ATOM 1471 O O . ALA A 1 191 ? -12.746 1.151 16.829 1.00 98.31 191 ALA A O 1
ATOM 1472 N N . SER A 1 192 ? -13.004 3.205 15.958 1.00 97.94 192 SER A N 1
ATOM 1473 C CA . SER A 1 192 ? -11.651 3.347 15.427 1.00 97.94 192 SER A CA 1
ATOM 1474 C C . SER A 1 192 ? -10.922 4.420 16.214 1.00 97.94 192 SER A C 1
ATOM 1476 O O . SER A 1 192 ? -11.356 5.573 16.230 1.00 97.94 192 SER A O 1
ATOM 1478 N N . ILE A 1 193 ? -9.816 4.052 16.855 1.00 97.62 193 ILE A N 1
ATOM 1479 C CA . ILE A 1 193 ? -8.921 5.025 17.480 1.00 97.62 193 ILE A CA 1
ATOM 1480 C C . ILE A 1 193 ? -8.147 5.704 16.344 1.00 97.62 193 ILE A C 1
ATOM 1482 O O . ILE A 1 193 ? -7.669 5.043 15.426 1.00 97.62 193 ILE A O 1
ATOM 1486 N N . THR A 1 194 ? -8.092 7.032 16.355 1.00 96.00 194 THR A N 1
ATOM 1487 C CA . THR A 1 194 ? -7.401 7.849 15.342 1.00 96.00 194 THR A CA 1
ATOM 1488 C C . THR A 1 194 ? -6.191 8.584 15.909 1.00 96.00 194 THR A C 1
ATOM 1490 O O . THR A 1 194 ? -5.449 9.223 15.161 1.00 96.00 194 THR A O 1
ATOM 1493 N N . ALA A 1 195 ? -5.970 8.490 17.224 1.00 94.31 195 ALA A N 1
ATOM 1494 C CA . ALA A 1 195 ? -4.757 8.968 17.870 1.00 94.31 195 ALA A CA 1
ATOM 1495 C C . ALA A 1 195 ? -3.509 8.250 17.330 1.00 94.31 195 ALA A C 1
ATOM 1497 O O . ALA A 1 195 ? -3.537 7.088 16.923 1.00 94.31 195 ALA A O 1
ATOM 1498 N N . LYS A 1 196 ? -2.365 8.938 17.365 1.00 93.00 196 LYS A N 1
ATOM 1499 C CA . LYS A 1 196 ? -1.085 8.381 16.910 1.00 93.00 196 LYS A CA 1
ATOM 1500 C C . LYS A 1 196 ? -0.748 7.099 17.684 1.00 93.00 196 LYS A C 1
ATOM 1502 O O . LYS A 1 196 ? -0.703 7.124 18.910 1.00 93.00 196 LYS A O 1
ATOM 1507 N N . LEU A 1 197 ? -0.455 6.011 16.959 1.00 93.06 197 LEU A N 1
ATOM 1508 C CA . LEU A 1 197 ? -0.191 4.665 17.509 1.00 93.06 197 LEU A CA 1
ATOM 1509 C C . LEU A 1 197 ? -1.346 4.092 18.354 1.00 93.06 197 LEU A C 1
ATOM 1511 O O . LEU A 1 197 ? -1.128 3.180 19.154 1.00 93.06 197 LEU A O 1
ATOM 1515 N N . HIS A 1 198 ? -2.549 4.649 18.204 1.00 96.19 198 HIS A N 1
ATOM 1516 C CA . HIS A 1 198 ? -3.734 4.334 19.001 1.00 96.19 198 HIS A CA 1
ATOM 1517 C C . HIS A 1 198 ? -3.453 4.342 20.506 1.00 96.19 198 HIS A C 1
ATOM 1519 O O . HIS A 1 198 ? -3.861 3.440 21.241 1.00 96.19 198 HIS A O 1
ATOM 1525 N N . LEU A 1 199 ? -2.683 5.340 20.952 1.00 95.12 199 LEU A N 1
ATOM 1526 C CA . LEU A 1 199 ? -2.417 5.559 22.369 1.00 95.12 199 LEU A CA 1
ATOM 1527 C C . LEU A 1 199 ? -3.717 5.911 23.095 1.00 95.12 199 LEU A C 1
ATOM 1529 O O . LEU A 1 199 ? -4.488 6.747 22.634 1.00 95.12 199 LEU A O 1
ATOM 1533 N N . ILE A 1 200 ? -3.931 5.286 24.247 1.00 94.62 200 ILE A N 1
ATOM 1534 C CA . ILE A 1 200 ? -5.161 5.406 25.026 1.00 94.62 200 ILE A CA 1
ATOM 1535 C C . ILE A 1 200 ? -5.010 6.581 25.991 1.00 94.62 200 ILE A C 1
ATOM 1537 O O . ILE A 1 200 ? -4.292 6.489 26.989 1.00 94.62 200 ILE A O 1
ATOM 1541 N N . SER A 1 201 ? -5.649 7.697 25.656 1.00 93.25 201 SER A N 1
ATOM 1542 C CA . SER A 1 201 ? -5.820 8.858 26.532 1.00 93.25 201 SER A CA 1
ATOM 1543 C C . SER A 1 201 ? -7.216 8.837 27.185 1.00 93.25 201 SER A C 1
ATOM 1545 O O . SER A 1 201 ? -8.071 8.049 26.763 1.00 93.25 201 SER A O 1
ATOM 1547 N N . PRO A 1 202 ? -7.510 9.745 28.133 1.00 91.50 202 PRO A N 1
ATOM 1548 C CA . PRO A 1 202 ? -8.874 9.944 28.625 1.00 91.50 202 PRO A CA 1
ATOM 1549 C C . PRO A 1 202 ? -9.912 10.210 27.517 1.00 91.50 202 PRO A C 1
ATOM 1551 O O . PRO A 1 202 ? -11.036 9.724 27.613 1.00 91.50 202 PRO A O 1
ATOM 1554 N N . ALA A 1 203 ? -9.546 10.907 26.432 1.00 93.88 203 ALA A N 1
ATOM 1555 C CA . ALA A 1 203 ? -10.451 11.170 25.307 1.00 93.88 203 ALA A CA 1
ATOM 1556 C C . ALA A 1 203 ? -10.759 9.901 24.492 1.00 93.88 203 ALA A C 1
ATOM 1558 O O . ALA A 1 203 ? -11.871 9.742 23.975 1.00 93.88 203 ALA A O 1
ATOM 1559 N N . VAL A 1 204 ? -9.802 8.968 24.403 1.00 96.25 204 VAL A N 1
ATOM 1560 C CA . VAL A 1 204 ? -10.055 7.635 23.838 1.00 96.25 204 VAL A CA 1
ATOM 1561 C C . VAL A 1 204 ? -11.001 6.851 24.736 1.00 96.25 204 VAL A C 1
ATOM 1563 O O . VAL A 1 204 ? -11.974 6.292 24.234 1.00 96.25 204 VAL A O 1
ATOM 1566 N N . THR A 1 205 ? -10.759 6.840 26.050 1.00 95.44 205 THR A N 1
ATOM 1567 C CA . THR A 1 205 ? -11.627 6.157 27.021 1.00 95.44 205 THR A CA 1
ATOM 1568 C C . THR A 1 205 ? -13.062 6.677 26.944 1.00 95.44 205 THR A C 1
ATOM 1570 O O . THR A 1 205 ? -13.989 5.880 26.810 1.00 95.44 205 THR A O 1
ATOM 1573 N N . GLU A 1 206 ? -13.256 7.998 26.921 1.00 96.19 206 GLU A N 1
ATOM 1574 C CA . GLU A 1 206 ? -14.572 8.623 26.740 1.00 96.19 206 GLU A CA 1
ATOM 1575 C C . GLU A 1 206 ? -15.239 8.176 25.430 1.00 96.19 206 GLU A C 1
ATOM 1577 O O . GLU A 1 206 ? -16.403 7.771 25.423 1.00 96.19 206 GLU A O 1
ATOM 1582 N N . GLY A 1 207 ? -14.495 8.193 24.319 1.00 97.81 207 GLY A N 1
ATOM 1583 C CA . GLY A 1 207 ? -15.006 7.766 23.018 1.00 97.81 207 GLY A CA 1
ATOM 1584 C C . GLY A 1 207 ? -15.417 6.291 22.986 1.00 97.81 207 GLY A C 1
ATOM 1585 O O . GLY A 1 207 ? -16.444 5.949 22.397 1.00 97.81 207 GLY A O 1
ATOM 1586 N N . LEU A 1 208 ? -14.656 5.415 23.648 1.00 97.94 208 LEU A N 1
ATOM 1587 C CA . LEU A 1 208 ? -14.973 3.990 23.760 1.00 97.94 208 LEU A CA 1
ATOM 1588 C C . LEU A 1 208 ? -16.184 3.740 24.664 1.00 97.94 208 LEU A C 1
ATOM 1590 O O . LEU A 1 208 ? -17.055 2.956 24.291 1.00 97.94 208 LEU A O 1
ATOM 1594 N N . LEU A 1 209 ? -16.293 4.436 25.800 1.00 98.06 209 LEU A N 1
ATOM 1595 C CA . LEU A 1 209 ? -17.485 4.381 26.653 1.00 98.06 209 LEU A CA 1
ATOM 1596 C C . LEU A 1 209 ? -18.728 4.841 25.884 1.00 98.06 209 LEU A C 1
ATOM 1598 O O . LEU A 1 209 ? -19.768 4.183 25.940 1.00 98.06 209 LEU A O 1
ATOM 1602 N N . LYS A 1 210 ? -18.608 5.908 25.079 1.00 98.25 210 LYS A N 1
ATOM 1603 C CA . LYS A 1 210 ? -19.706 6.358 24.220 1.00 98.25 210 LYS A CA 1
ATOM 1604 C C . LYS A 1 210 ? -20.077 5.320 23.161 1.00 98.25 210 LYS A C 1
ATOM 1606 O O . LYS A 1 210 ? -21.258 5.135 22.871 1.00 98.25 210 LYS A O 1
ATOM 1611 N N . ALA A 1 211 ? -19.092 4.623 22.596 1.00 98.38 211 ALA A N 1
ATOM 1612 C CA . ALA A 1 211 ? -19.333 3.539 21.650 1.00 98.38 211 ALA A CA 1
ATOM 1613 C C . ALA A 1 211 ? -20.093 2.365 22.289 1.00 98.38 211 ALA A C 1
ATOM 1615 O O . ALA A 1 211 ? -20.983 1.811 21.645 1.00 98.38 211 ALA A O 1
ATOM 1616 N N . VAL A 1 212 ? -19.779 2.015 23.544 1.00 98.44 212 VAL A N 1
ATOM 1617 C CA . VAL A 1 212 ? -20.503 0.985 24.310 1.00 98.44 212 VAL A CA 1
ATOM 1618 C C . VAL A 1 212 ? -21.954 1.403 24.537 1.00 98.44 212 VAL A C 1
ATOM 1620 O O . VAL A 1 212 ? -22.849 0.643 24.182 1.00 98.44 212 VAL A O 1
ATOM 1623 N N . GLU A 1 213 ? -22.196 2.626 25.019 1.00 98.31 213 GLU A N 1
ATOM 1624 C CA . GLU A 1 213 ? -23.553 3.154 25.232 1.00 98.31 213 GLU A CA 1
ATOM 1625 C C . GLU A 1 213 ? -24.393 3.104 23.943 1.00 98.31 213 GLU A C 1
ATOM 1627 O O . GLU A 1 213 ? -25.537 2.643 23.945 1.00 98.31 213 GLU A O 1
ATOM 1632 N N . ILE A 1 214 ? -23.817 3.544 22.815 1.00 98.25 214 ILE A N 1
ATOM 1633 C CA . ILE A 1 214 ? -24.481 3.497 21.505 1.00 98.25 214 ILE A CA 1
ATOM 1634 C C . ILE A 1 214 ? -24.791 2.048 21.121 1.00 98.25 214 ILE A C 1
ATOM 1636 O O . ILE A 1 214 ? -25.909 1.755 20.691 1.00 98.25 214 ILE A O 1
ATOM 1640 N N . ALA A 1 215 ? -23.818 1.146 21.271 1.00 98.25 215 ALA A N 1
ATOM 1641 C CA . ALA A 1 215 ? -23.970 -0.246 20.881 1.00 98.25 215 ALA A CA 1
ATOM 1642 C C . ALA A 1 215 ? -25.067 -0.958 21.687 1.00 98.25 215 ALA A C 1
ATOM 1644 O O . ALA A 1 215 ? -25.926 -1.601 21.086 1.00 98.25 215 ALA A O 1
ATOM 1645 N N . GLU A 1 216 ? -25.085 -0.789 23.013 1.00 98.06 216 GLU A N 1
ATOM 1646 C CA . GLU A 1 216 ? -26.085 -1.383 23.913 1.00 98.06 216 GLU A CA 1
ATOM 1647 C C . GLU A 1 216 ? -27.508 -0.877 23.644 1.00 98.06 216 GLU A C 1
ATOM 1649 O O . GLU A 1 216 ? -28.476 -1.608 23.854 1.00 98.06 216 GLU A O 1
ATOM 1654 N N . GLY A 1 217 ? -27.653 0.363 23.167 1.00 97.31 217 GLY A N 1
ATOM 1655 C CA . GLY A 1 217 ? -28.961 0.960 22.922 1.00 97.31 217 GLY A CA 1
ATOM 1656 C C . GLY A 1 217 ? -29.683 0.419 21.685 1.00 97.31 217 GLY A C 1
ATOM 1657 O O . GLY A 1 217 ? -30.899 0.224 21.725 1.00 97.31 217 GLY A O 1
ATOM 1658 N N . GLN A 1 218 ? -28.974 0.247 20.562 1.00 94.50 218 GLN A N 1
ATOM 1659 C CA . GLN A 1 218 ? -29.618 0.057 19.248 1.00 94.50 218 GLN A CA 1
ATOM 1660 C C . GLN A 1 218 ? -28.926 -0.940 18.307 1.00 94.50 218 GLN A C 1
ATOM 1662 O O . GLN A 1 218 ? -29.450 -1.200 17.222 1.00 94.50 218 GLN A O 1
ATOM 1667 N N . TYR A 1 219 ? -27.777 -1.506 18.682 1.00 98.25 219 TYR A N 1
ATOM 1668 C CA . TYR A 1 219 ? -26.960 -2.324 17.784 1.00 98.25 219 TYR A CA 1
ATOM 1669 C C . TYR A 1 219 ? -26.736 -3.733 18.346 1.00 98.25 219 TYR A C 1
ATOM 1671 O O . TYR A 1 219 ? -27.032 -4.042 19.494 1.00 98.25 219 TYR A O 1
ATOM 1679 N N . GLN A 1 220 ? -26.241 -4.630 17.497 1.00 98.06 220 GLN A N 1
ATOM 1680 C CA . GLN A 1 220 ? -26.025 -6.044 17.823 1.00 98.06 220 GLN A CA 1
ATOM 1681 C C . GLN A 1 220 ? -24.653 -6.303 18.455 1.00 98.06 220 GLN A C 1
ATOM 1683 O O . GLN A 1 220 ? -24.410 -7.387 18.979 1.00 98.06 220 GLN A O 1
ATOM 1688 N N . GLY A 1 221 ? -23.742 -5.332 18.379 1.00 97.94 221 GLY A N 1
ATOM 1689 C CA . GLY A 1 221 ? -22.409 -5.442 18.948 1.00 97.94 221 GLY A CA 1
ATOM 1690 C C . GLY A 1 221 ? -21.508 -4.263 18.601 1.00 97.94 221 GLY A C 1
ATOM 1691 O O . GLY A 1 221 ? -21.860 -3.400 17.792 1.00 97.94 221 GLY A O 1
ATOM 1692 N N . LEU A 1 222 ? -20.328 -4.273 19.216 1.00 98.31 222 LEU A N 1
ATOM 1693 C CA . LEU A 1 222 ? -19.257 -3.301 19.039 1.00 98.31 222 LEU A CA 1
ATOM 1694 C C . LEU A 1 222 ? -17.975 -4.023 18.614 1.00 98.31 222 LEU A C 1
ATOM 1696 O O . LEU A 1 222 ? -17.592 -5.029 19.211 1.00 98.31 222 LEU A O 1
ATOM 1700 N N . VAL A 1 223 ? -17.292 -3.479 17.613 1.00 97.56 223 VAL A N 1
ATOM 1701 C CA . VAL A 1 223 ? -15.960 -3.895 17.175 1.00 97.56 223 VAL A CA 1
ATOM 1702 C C . VAL A 1 223 ? -15.006 -2.720 17.353 1.00 97.56 223 VAL A C 1
ATOM 1704 O O . VAL A 1 223 ? -15.264 -1.631 16.848 1.00 97.56 223 VAL A O 1
ATOM 1707 N N . ILE A 1 224 ? -13.885 -2.934 18.040 1.00 97.56 224 ILE A N 1
ATOM 1708 C CA . ILE A 1 224 ? -12.788 -1.961 18.079 1.00 97.56 224 ILE A CA 1
ATOM 1709 C C . ILE A 1 224 ? -11.822 -2.321 16.954 1.00 97.56 224 ILE A C 1
ATOM 1711 O O . ILE A 1 224 ? -11.254 -3.414 16.953 1.00 97.56 224 ILE A O 1
ATOM 1715 N N . TRP A 1 225 ? 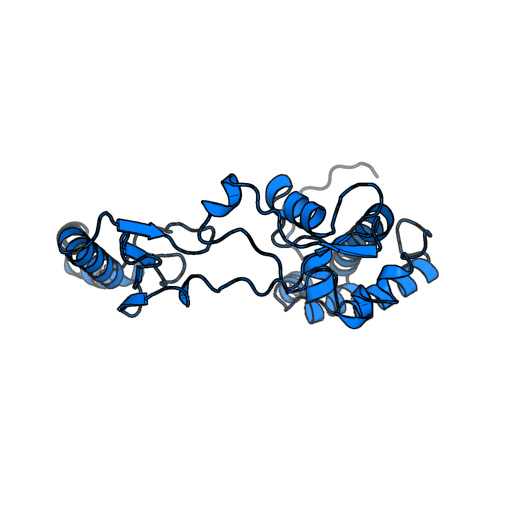-11.678 -1.434 15.973 1.00 96.25 225 TRP A N 1
ATOM 1716 C CA . TRP A 1 225 ? -10.880 -1.696 14.779 1.00 96.25 225 TRP A CA 1
ATOM 1717 C C . TRP A 1 225 ? -10.403 -0.407 14.112 1.00 96.25 225 TRP A C 1
ATOM 1719 O O . TRP A 1 225 ? -11.192 0.516 13.905 1.00 96.25 225 TRP A O 1
ATOM 1729 N N . SER A 1 226 ? -9.137 -0.394 13.698 1.00 93.94 226 SER A N 1
ATOM 1730 C CA . SER A 1 226 ? -8.509 0.658 12.892 1.00 93.94 226 SER A CA 1
ATOM 1731 C C . SER A 1 226 ? -7.888 0.034 11.629 1.00 93.94 226 SER A C 1
ATOM 1733 O O . SER A 1 226 ? -7.468 -1.124 11.676 1.00 93.94 226 SER A O 1
ATOM 1735 N N . PRO A 1 227 ? -7.838 0.745 10.484 1.00 90.31 227 PRO A N 1
ATOM 1736 C CA . PRO A 1 227 ? -7.369 0.190 9.210 1.00 90.31 227 PRO A CA 1
ATOM 1737 C C . PRO A 1 227 ? -5.840 0.237 9.054 1.00 90.31 227 PRO A C 1
ATOM 1739 O O . PRO A 1 227 ? -5.330 0.641 8.009 1.00 90.31 227 PRO A O 1
ATOM 1742 N N . ASP A 1 228 ? -5.112 -0.149 10.098 1.00 88.94 228 ASP A N 1
ATOM 1743 C CA . ASP A 1 228 ? -3.654 -0.259 10.097 1.00 88.94 228 ASP A CA 1
ATOM 1744 C C . ASP A 1 228 ? -3.177 -1.405 11.010 1.00 88.94 228 ASP A C 1
ATOM 1746 O O . ASP A 1 228 ? -3.976 -2.046 11.694 1.00 88.94 228 ASP A O 1
ATOM 1750 N N . ASP A 1 229 ? -1.876 -1.704 10.968 1.00 84.31 229 ASP A N 1
ATOM 1751 C CA . ASP A 1 229 ? -1.287 -2.877 11.632 1.00 84.31 229 ASP A CA 1
ATOM 1752 C C . ASP A 1 229 ? -1.223 -2.756 13.162 1.00 84.31 229 ASP A C 1
ATOM 1754 O O . ASP A 1 229 ? -1.062 -3.757 13.867 1.00 84.31 229 ASP A O 1
ATOM 1758 N N . VAL A 1 230 ? -1.288 -1.536 13.700 1.00 89.25 230 VAL A N 1
ATOM 1759 C CA . VAL A 1 230 ? -1.166 -1.307 15.138 1.00 89.25 230 VAL A CA 1
ATOM 1760 C C . VAL A 1 230 ? -2.564 -1.377 15.734 1.00 89.25 230 VAL A C 1
ATOM 1762 O O . VAL A 1 230 ? -3.447 -0.631 15.345 1.00 89.25 230 VAL A O 1
ATOM 1765 N N . PHE A 1 231 ? -2.783 -2.245 16.723 1.00 93.62 231 PHE A N 1
ATOM 1766 C CA . PHE A 1 231 ? -4.033 -2.202 17.488 1.00 93.62 231 PHE A CA 1
ATOM 1767 C C . PHE A 1 231 ? -4.000 -1.070 18.525 1.00 93.62 231 PHE A C 1
ATOM 1769 O O . PHE A 1 231 ? -4.871 -0.208 18.543 1.00 93.62 231 PHE A O 1
ATOM 1776 N N . SER A 1 232 ? -2.971 -1.063 19.384 1.00 95.31 232 SER A N 1
ATOM 1777 C CA . SER A 1 232 ? -2.673 0.014 20.334 1.00 95.31 232 SER A CA 1
ATOM 1778 C C . SER A 1 232 ? -1.265 -0.120 20.904 1.00 95.31 232 SER A C 1
ATOM 1780 O O . SER A 1 232 ? -0.813 -1.224 21.205 1.00 95.31 232 SER A O 1
ATOM 1782 N N . ALA A 1 233 ? -0.581 1.012 21.084 1.00 93.75 233 ALA A N 1
ATOM 1783 C CA . ALA A 1 233 ? 0.672 1.101 21.834 1.00 93.75 233 ALA A CA 1
ATOM 1784 C C . ALA A 1 233 ? 0.467 1.253 23.360 1.00 93.75 233 ALA A C 1
ATOM 1786 O O . ALA A 1 233 ? 1.440 1.435 24.092 1.00 93.75 233 ALA A O 1
ATOM 1787 N N . GLY A 1 234 ? -0.773 1.151 23.849 1.00 92.56 234 GLY A N 1
ATOM 1788 C CA . GLY A 1 234 ? -1.119 1.233 25.266 1.00 92.56 234 GLY A CA 1
ATOM 1789 C C . GLY A 1 234 ? -1.413 2.658 25.732 1.00 92.56 234 GLY A C 1
ATOM 1790 O O . GLY A 1 234 ? -1.849 3.504 24.955 1.00 92.56 234 GLY A O 1
ATOM 1791 N N . ALA A 1 235 ? -1.212 2.917 27.023 1.00 90.44 235 ALA A N 1
ATOM 1792 C CA . ALA A 1 235 ? -1.565 4.191 27.642 1.00 90.44 235 ALA A CA 1
ATOM 1793 C C . ALA A 1 235 ? -0.753 5.371 27.080 1.00 90.44 235 ALA A C 1
ATOM 1795 O O . ALA A 1 235 ? 0.465 5.287 26.893 1.00 90.44 235 ALA A O 1
ATOM 1796 N N . ASN A 1 236 ? -1.415 6.511 26.888 1.00 89.00 236 ASN A N 1
ATOM 1797 C CA . ASN A 1 236 ? -0.748 7.769 26.587 1.00 89.00 236 ASN A CA 1
ATOM 1798 C C . ASN A 1 236 ? -0.120 8.349 27.867 1.00 89.00 236 ASN A C 1
ATOM 1800 O O . ASN A 1 236 ? -0.731 9.151 28.577 1.00 89.00 236 ASN A O 1
ATOM 1804 N N . LEU A 1 237 ? 1.124 7.954 28.152 1.00 84.94 237 LEU A N 1
ATOM 1805 C CA . LEU A 1 237 ? 1.837 8.389 29.357 1.00 84.94 237 LEU A CA 1
ATOM 1806 C C . LEU A 1 237 ? 1.966 9.911 29.447 1.00 84.94 237 LEU A C 1
ATOM 1808 O O . LEU A 1 237 ? 1.850 10.453 30.539 1.00 84.94 237 LEU A O 1
ATOM 1812 N N . GLU A 1 238 ? 2.153 10.605 28.321 1.00 83.75 238 GLU A N 1
ATOM 1813 C CA . GLU A 1 238 ? 2.261 12.066 28.297 1.00 83.75 238 GLU A CA 1
ATOM 1814 C C . GLU A 1 238 ? 0.976 12.731 28.803 1.00 83.75 238 GLU A C 1
ATOM 1816 O O . GLU A 1 238 ? 1.047 13.622 29.650 1.00 83.75 238 GLU A O 1
ATOM 1821 N N . SER A 1 239 ? -0.197 12.240 28.384 1.00 80.31 239 SER A N 1
ATOM 1822 C CA . SER A 1 239 ? -1.480 12.747 28.896 1.00 80.31 239 SER A CA 1
ATOM 1823 C C . SER A 1 239 ? -1.708 12.448 30.382 1.00 80.31 239 SER A C 1
ATOM 1825 O O . SER A 1 239 ? -2.401 13.202 31.060 1.00 80.31 239 SER A O 1
ATOM 1827 N N . LEU A 1 240 ? -1.082 11.393 30.913 1.00 78.75 240 LEU A N 1
ATOM 1828 C CA . LEU A 1 240 ? -1.217 10.977 32.312 1.00 78.75 240 LEU A CA 1
ATOM 1829 C C . LEU A 1 240 ? -0.182 11.642 33.235 1.00 78.75 240 LEU A C 1
ATOM 1831 O O . LEU A 1 240 ? -0.359 11.646 34.456 1.00 78.75 240 LEU A O 1
ATOM 1835 N N . MET A 1 241 ? 0.884 12.236 32.683 1.00 82.31 241 MET A N 1
ATOM 1836 C CA . MET A 1 241 ? 1.958 12.876 33.454 1.00 82.31 241 MET A CA 1
ATOM 1837 C C . MET A 1 241 ? 1.455 13.937 34.446 1.00 82.31 241 MET A C 1
ATOM 1839 O O . MET A 1 241 ? 1.904 13.905 35.594 1.00 82.31 241 MET A O 1
ATOM 1843 N N . PRO A 1 242 ? 0.534 14.859 34.096 1.00 82.75 242 PRO A N 1
ATOM 1844 C CA . PRO A 1 242 ? 0.045 15.859 35.048 1.00 82.75 242 PRO A CA 1
ATOM 1845 C C . PRO A 1 242 ? -0.669 15.238 36.256 1.00 82.75 242 PRO A C 1
ATOM 1847 O O . PRO A 1 242 ? -0.456 15.663 37.394 1.00 82.75 242 PRO A O 1
ATOM 1850 N N . VAL A 1 243 ? -1.478 14.200 36.023 1.00 80.00 243 VAL A N 1
ATOM 1851 C CA . VAL A 1 243 ? -2.204 13.470 37.073 1.00 80.00 243 VAL A CA 1
ATOM 1852 C C . VAL A 1 243 ? -1.224 12.699 37.952 1.00 80.00 243 VAL A C 1
ATOM 1854 O O . VAL A 1 243 ? -1.278 12.800 39.180 1.00 80.00 243 VAL A O 1
ATOM 1857 N N . PHE A 1 244 ? -0.268 12.002 37.336 1.00 78.44 244 PHE A N 1
ATOM 1858 C CA . PHE A 1 244 ? 0.783 11.279 38.043 1.00 78.44 244 PHE A CA 1
ATOM 1859 C C . PHE A 1 244 ? 1.639 12.205 38.918 1.00 78.44 244 PHE A C 1
ATOM 1861 O O . PHE A 1 244 ? 1.881 11.900 40.084 1.00 78.44 244 PHE A O 1
ATOM 1868 N N . MET A 1 245 ? 2.046 13.366 38.400 1.00 83.94 245 MET A N 1
ATOM 1869 C CA . MET A 1 245 ? 2.823 14.353 39.157 1.00 83.94 245 MET A CA 1
ATOM 1870 C C . MET A 1 245 ? 2.050 14.908 40.360 1.00 83.94 245 MET A C 1
ATOM 1872 O O . MET A 1 245 ? 2.649 15.214 41.389 1.00 83.94 245 MET A O 1
ATOM 1876 N N . LYS A 1 246 ? 0.722 15.030 40.251 1.00 82.81 246 LYS A N 1
ATOM 1877 C CA . LYS A 1 246 ? -0.133 15.577 41.313 1.00 82.81 246 LYS A CA 1
ATOM 1878 C C . LYS A 1 246 ? -0.527 14.542 42.368 1.00 82.81 246 LYS A C 1
ATOM 1880 O O . LYS A 1 246 ? -0.637 14.887 43.541 1.00 82.81 246 LYS A O 1
ATOM 1885 N N . MET A 1 247 ? -0.794 13.303 41.963 1.00 78.31 247 MET A N 1
ATOM 1886 C CA . MET A 1 247 ? -1.458 12.296 42.806 1.00 78.31 247 MET A CA 1
ATOM 1887 C C . MET A 1 247 ? -0.686 10.971 42.931 1.00 78.31 247 MET A C 1
ATOM 1889 O O . MET A 1 247 ? -1.142 10.043 43.604 1.00 78.31 247 MET A O 1
ATOM 1893 N N . GLY A 1 248 ? 0.497 10.873 42.321 1.00 77.62 248 GLY A N 1
ATOM 1894 C CA . GLY A 1 248 ? 1.291 9.648 42.260 1.00 77.62 248 GLY A CA 1
ATOM 1895 C C . GLY A 1 248 ? 0.582 8.525 41.496 1.00 77.62 248 GLY A C 1
ATOM 1896 O O . GLY A 1 248 ? -0.440 8.726 40.841 1.00 77.62 248 GLY A O 1
ATOM 1897 N N . SER A 1 249 ? 1.091 7.298 41.619 1.00 71.38 249 SER A N 1
ATOM 1898 C CA . SER A 1 249 ? 0.513 6.115 40.958 1.00 71.38 249 SER A CA 1
ATOM 1899 C C . SER A 1 249 ? -0.940 5.827 41.358 1.00 71.38 249 SER A C 1
ATOM 1901 O O . SER A 1 249 ? -1.701 5.279 40.567 1.00 71.38 249 SER A O 1
ATOM 1903 N N . LYS A 1 250 ? -1.361 6.238 42.562 1.00 69.50 250 LYS A N 1
ATOM 1904 C CA . LYS A 1 250 ? -2.744 6.077 43.044 1.00 69.50 250 LYS A CA 1
ATOM 1905 C C . LYS A 1 250 ? -3.746 6.994 42.337 1.00 69.50 250 LYS A C 1
ATOM 1907 O O . LYS A 1 250 ? -4.940 6.722 42.400 1.00 69.50 250 LYS A O 1
ATOM 1912 N N . GLY A 1 251 ? -3.272 8.058 41.690 1.00 64.81 251 GLY A N 1
ATOM 1913 C CA . GLY A 1 251 ? -4.108 9.001 40.955 1.00 64.81 251 GLY A CA 1
ATOM 1914 C C . GLY A 1 251 ? -4.463 8.587 39.533 1.00 64.81 251 GLY A C 1
ATOM 1915 O O . GLY A 1 251 ? -5.350 9.200 38.961 1.00 64.81 251 GLY A O 1
ATOM 1916 N N . ILE A 1 252 ? -3.795 7.568 38.980 1.00 62.72 252 ILE A N 1
ATOM 1917 C CA . ILE A 1 252 ? -4.046 7.080 37.614 1.00 62.72 252 ILE A CA 1
ATOM 1918 C C . ILE A 1 252 ? -5.280 6.162 37.581 1.00 62.72 252 ILE A C 1
ATOM 1920 O O . ILE A 1 252 ? -6.136 6.303 36.718 1.00 62.72 252 ILE A O 1
ATOM 1924 N N . ALA A 1 253 ? -5.429 5.277 38.572 1.00 59.59 253 ALA A N 1
ATOM 1925 C CA . ALA A 1 253 ? -6.502 4.276 38.612 1.00 59.59 253 ALA A CA 1
ATOM 1926 C C . ALA A 1 253 ? -7.957 4.820 38.550 1.00 59.59 253 ALA A C 1
ATOM 1928 O O . ALA A 1 253 ? -8.821 4.107 38.042 1.00 59.59 253 ALA A O 1
ATOM 1929 N N . PRO A 1 254 ? -8.289 6.021 39.071 1.00 59.19 254 PRO A N 1
ATOM 1930 C CA . PRO A 1 254 ? -9.625 6.603 38.924 1.00 59.19 254 PRO A CA 1
ATOM 1931 C C . PRO A 1 254 ? -9.926 7.173 37.531 1.00 59.19 254 PRO A C 1
ATOM 1933 O O . PRO A 1 254 ? -11.101 7.311 37.214 1.00 59.19 254 PRO A O 1
ATOM 1936 N N . GLU A 1 255 ? -8.911 7.516 36.731 1.00 55.19 255 GLU A N 1
ATOM 1937 C CA . GLU A 1 255 ? -9.098 8.063 35.372 1.00 55.19 255 GLU A CA 1
ATOM 1938 C C . GLU A 1 255 ? -9.172 6.975 34.287 1.00 55.19 255 GLU A C 1
ATOM 1940 O O . GLU A 1 255 ? -9.515 7.256 33.144 1.00 55.19 255 GLU A O 1
ATOM 1945 N N . GLU A 1 256 ? -8.892 5.720 34.648 1.00 51.31 256 GLU A N 1
ATOM 1946 C CA . GLU A 1 256 ? -9.021 4.546 33.772 1.00 51.31 256 GLU A CA 1
ATOM 1947 C C . GLU A 1 256 ? -10.416 3.883 33.829 1.00 51.31 256 GLU A C 1
ATOM 1949 O O . GLU A 1 256 ? -10.611 2.839 33.207 1.00 51.31 256 GLU A O 1
ATOM 1954 N N . LYS A 1 257 ? -11.370 4.435 34.595 1.00 44.25 257 LYS A N 1
ATOM 1955 C CA . LYS A 1 257 ? -12.723 3.872 34.770 1.00 44.25 257 LYS A CA 1
ATOM 1956 C C . LYS A 1 257 ? -13.766 4.467 33.839 1.00 44.25 257 LYS A C 1
ATOM 1958 O O . LYS A 1 257 ? -13.792 5.707 33.703 1.00 44.25 257 LYS A O 1
#